Protein AF-A0A2I1GQI0-F1 (afdb_monomer_lite)

InterPro domains:
  IPR002625 Smr domain [PF01713] (9-79)
  IPR036063 Smr domain superfamily [G3DSA:3.30.1370.110] (3-91)
  IPR036063 Smr domain superfamily [SSF160443] (8-89)

Foldseek 3Di:
DDPQPEAEAECVVDDQVRSLVVVLVVLVVCLVVVRFKYKYQQAAQPDDQPPVRHGSPSVVCVVVSCCDPSCVLQFPDKDDDGRIIMTGGPNVCPDPLEAEAECVPHDLVVVLVVLVVCLVVVRFKYKYQQADDDDQPPVRDICPSVVCV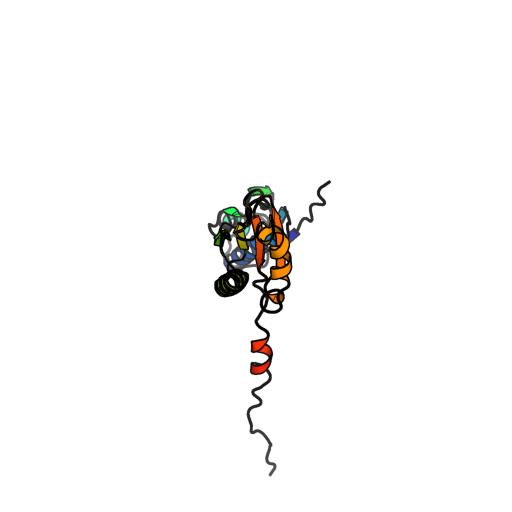VVSCVDPSCVLQFPDWADDHRIIMTGGDSVDDPPVVVPPPPPDPDPDDDDDDD

Sequence (202 aa):
MLSNTLTEIDLHKLNRESARRLVIKSVKKSHSRKISCIKFITEKANHNINSNGERGVLHRAFPSWVLNTEIEHLVQDYEPYNGYYLVYINLDYVSQAEVEVDLHYRTKLLVIQTIKDCHFRKIPCVKFITRRGNHVNATGEREVLYEDFPSWMLDNEIRHLIEQCQKYDGYYLVYLDLNHAPSLFRRLIFGFRPPGWFGQKY

Organism: NCBI:txid588596

pLDDT: mean 73.94, std 18.59, range [29.19, 94.38]

Radius of gyration: 24.17 Å; chains: 1; bounding box: 84×46×59 Å

Secondary structure (DSSP, 8-state):
------EEEE-TTS-HHHHHHHHHHHHHHHHHTT--EEEEE---TTT-B-TTS-BSHHHHHHHHHHT-TTTGGGEEEEEEETTEEEEEE-TT---S-EEEEE-TT--HHHHHHHHHHHHHTT--EEEEE---S-PPPTTS-SSHHHHHHHHHTT-TTTGGGEEEEEEETTEEEEEE-TT---GGGGGTSS----S-------

Structure (mmCIF, N/CA/C/O backbone):
data_AF-A0A2I1GQI0-F1
#
_entry.id   AF-A0A2I1GQI0-F1
#
loop_
_atom_site.group_PDB
_atom_site.id
_atom_site.type_symbol
_atom_site.label_atom_id
_atom_site.label_alt_id
_atom_site.label_comp_id
_atom_site.label_asym_id
_atom_site.label_entity_id
_atom_site.label_seq_id
_atom_site.pdbx_PDB_ins_code
_atom_site.Cartn_x
_atom_site.Cartn_y
_atom_site.Cartn_z
_atom_site.occupancy
_atom_site.B_iso_or_equiv
_atom_site.auth_seq_id
_atom_site.auth_comp_id
_atom_site.auth_asym_id
_atom_site.auth_atom_id
_atom_site.pdbx_PDB_model_num
ATOM 1 N N . MET A 1 1 ? -2.852 23.524 -3.042 1.00 29.19 1 MET A N 1
ATOM 2 C CA . MET A 1 1 ? -1.488 23.468 -3.609 1.00 29.19 1 MET A CA 1
ATOM 3 C C . MET A 1 1 ? -0.847 22.167 -3.153 1.00 29.19 1 MET A C 1
ATOM 5 O O . MET A 1 1 ? -0.514 22.058 -1.982 1.00 29.19 1 MET A O 1
ATOM 9 N N . LEU A 1 2 ? -0.767 21.157 -4.023 1.00 37.00 2 LEU A N 1
ATOM 10 C CA . LEU A 1 2 ? -0.067 19.905 -3.721 1.00 37.00 2 LEU A CA 1
ATOM 11 C C . LEU A 1 2 ? 1.420 20.127 -4.010 1.00 37.00 2 LEU A C 1
ATOM 13 O O . LEU A 1 2 ? 1.806 20.305 -5.164 1.00 37.00 2 LEU A O 1
ATOM 17 N N . SER A 1 3 ? 2.251 20.173 -2.970 1.00 36.00 3 SER A N 1
ATOM 18 C CA . SER A 1 3 ? 3.703 20.101 -3.126 1.00 36.00 3 SER A CA 1
ATOM 19 C C . SER A 1 3 ? 4.057 18.691 -3.606 1.00 36.00 3 SER A C 1
ATOM 21 O O . SER A 1 3 ? 4.278 17.789 -2.799 1.00 36.00 3 SER A O 1
ATOM 23 N N . ASN A 1 4 ? 4.033 18.482 -4.921 1.00 47.19 4 ASN A N 1
ATOM 24 C CA . ASN A 1 4 ? 4.407 17.223 -5.555 1.00 47.19 4 ASN A CA 1
ATOM 25 C C . ASN A 1 4 ? 5.905 16.981 -5.325 1.00 47.19 4 ASN A C 1
ATOM 27 O O . ASN A 1 4 ? 6.754 17.537 -6.020 1.00 47.19 4 ASN A O 1
ATOM 31 N N . THR A 1 5 ? 6.234 16.166 -4.327 1.00 57.03 5 T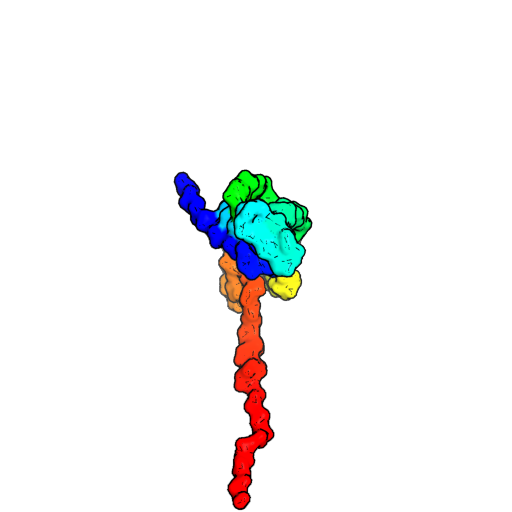HR A N 1
ATOM 32 C CA . THR A 1 5 ? 7.584 15.665 -4.065 1.00 57.03 5 THR A CA 1
ATOM 33 C C . THR A 1 5 ? 7.960 14.651 -5.144 1.00 57.03 5 THR A C 1
ATOM 35 O O . THR A 1 5 ? 7.894 13.439 -4.947 1.00 57.03 5 THR A O 1
ATOM 38 N N . LEU A 1 6 ? 8.326 15.156 -6.324 1.00 66.69 6 LEU A N 1
ATOM 39 C CA . LEU A 1 6 ? 8.794 14.339 -7.438 1.00 66.69 6 LEU A CA 1
ATOM 40 C C . LEU A 1 6 ? 10.002 13.510 -6.984 1.00 66.69 6 LEU A C 1
ATOM 42 O O . LEU A 1 6 ? 11.056 14.052 -6.656 1.00 66.69 6 LEU A O 1
ATOM 46 N N . THR A 1 7 ? 9.838 12.190 -6.946 1.00 83.69 7 THR A N 1
ATOM 47 C CA . THR A 1 7 ? 10.938 11.270 -6.646 1.00 83.69 7 THR A CA 1
ATOM 48 C C . THR A 1 7 ? 11.560 10.812 -7.954 1.00 83.69 7 THR A C 1
ATOM 50 O O . THR A 1 7 ? 10.878 10.211 -8.780 1.00 83.69 7 THR A O 1
ATOM 53 N N . GLU A 1 8 ? 12.846 11.090 -8.150 1.00 91.31 8 GLU A N 1
ATOM 54 C CA . GLU A 1 8 ? 13.587 10.661 -9.336 1.00 91.31 8 GLU A CA 1
ATOM 55 C C . GLU A 1 8 ? 14.375 9.380 -9.044 1.00 91.31 8 GLU A C 1
ATOM 57 O O . GLU A 1 8 ? 15.053 9.267 -8.021 1.00 91.31 8 GLU A O 1
ATOM 62 N N . ILE A 1 9 ? 14.251 8.395 -9.933 1.00 89.50 9 ILE A N 1
ATOM 63 C CA . ILE A 1 9 ? 14.877 7.082 -9.802 1.00 89.50 9 ILE A CA 1
ATOM 64 C C . ILE A 1 9 ? 15.578 6.738 -11.096 1.00 89.50 9 ILE A C 1
ATOM 66 O O . ILE A 1 9 ? 14.969 6.648 -12.161 1.00 89.50 9 ILE A O 1
ATOM 70 N N . ASP A 1 10 ? 16.871 6.499 -10.970 1.00 89.19 10 ASP A N 1
ATOM 71 C CA . ASP A 1 10 ? 17.724 6.229 -12.101 1.00 89.19 10 ASP A CA 1
ATOM 72 C C . ASP A 1 10 ? 17.961 4.728 -12.289 1.00 89.19 10 ASP A C 1
ATOM 74 O O . ASP A 1 10 ? 18.457 4.046 -11.387 1.00 89.19 10 ASP A O 1
ATOM 78 N N . LEU A 1 11 ? 17.582 4.202 -13.457 1.00 87.69 11 LEU A N 1
ATOM 79 C CA . LEU A 1 11 ? 17.690 2.781 -13.779 1.00 87.69 11 LEU A CA 1
ATOM 80 C C . LEU A 1 11 ? 18.899 2.462 -14.668 1.00 87.69 11 LEU A C 1
ATOM 82 O O . LEU A 1 11 ? 19.168 1.284 -14.893 1.00 87.69 11 LEU A O 1
ATOM 86 N N . HIS A 1 12 ? 19.645 3.459 -15.160 1.00 77.25 12 HIS A N 1
ATOM 87 C CA . HIS A 1 12 ? 20.575 3.249 -16.276 1.00 77.25 12 HIS A CA 1
ATOM 88 C C . HIS A 1 12 ? 21.724 2.269 -16.021 1.00 77.25 12 HIS A C 1
ATOM 90 O O . HIS A 1 12 ? 22.185 1.593 -16.937 1.00 77.25 12 HIS A O 1
ATOM 96 N N . LYS A 1 13 ? 22.201 2.163 -14.777 1.00 76.31 13 LYS A N 1
ATOM 97 C CA . LYS A 1 13 ? 23.317 1.262 -14.423 1.00 76.31 13 LYS A CA 1
ATOM 98 C C . LYS A 1 13 ? 22.868 -0.156 -14.088 1.00 76.31 13 LYS A C 1
ATOM 100 O O . LYS A 1 13 ? 23.686 -0.977 -13.677 1.00 76.31 13 LYS A O 1
ATOM 105 N N . LEU A 1 14 ? 21.572 -0.439 -14.185 1.00 82.19 14 LEU A N 1
ATOM 106 C CA . LEU A 1 14 ? 21.003 -1.701 -13.744 1.00 82.19 14 LEU A CA 1
ATOM 107 C C . LEU A 1 14 ? 20.742 -2.621 -14.930 1.00 82.19 14 LEU A C 1
ATOM 109 O O . LEU A 1 14 ? 20.280 -2.209 -15.991 1.00 82.19 14 LEU A O 1
ATOM 113 N N . ASN A 1 15 ? 20.977 -3.914 -14.717 1.00 84.38 15 ASN A N 1
ATOM 114 C CA . ASN A 1 15 ? 20.434 -4.916 -15.621 1.00 84.38 15 ASN A CA 1
ATOM 115 C C . ASN A 1 15 ? 18.895 -4.941 -15.527 1.00 84.38 15 ASN A C 1
ATOM 117 O O . ASN A 1 15 ? 18.294 -4.430 -14.578 1.00 84.38 15 ASN A O 1
ATOM 121 N N . ARG A 1 16 ? 18.262 -5.584 -16.511 1.00 84.38 16 ARG A N 1
ATOM 122 C CA . ARG A 1 16 ? 16.803 -5.629 -16.678 1.00 84.38 16 ARG A CA 1
ATOM 123 C C . ARG A 1 16 ? 16.045 -6.067 -15.418 1.00 84.38 16 ARG A C 1
ATOM 125 O O . ARG A 1 16 ? 15.051 -5.446 -15.055 1.00 84.38 16 ARG A O 1
ATOM 132 N N . GLU A 1 17 ? 16.505 -7.125 -14.757 1.00 86.00 17 GLU A N 1
ATOM 133 C CA . GLU A 1 17 ? 15.814 -7.706 -13.602 1.00 86.00 17 GLU A CA 1
ATOM 134 C C . GLU A 1 17 ? 16.006 -6.855 -12.339 1.00 86.00 17 GLU A C 1
ATOM 136 O O . GLU A 1 17 ? 15.051 -6.593 -11.607 1.00 86.00 17 GLU A O 1
ATOM 141 N N . SER A 1 18 ? 17.218 -6.340 -12.115 1.00 85.44 18 SER A N 1
ATOM 142 C CA . SER A 1 18 ? 17.492 -5.393 -11.030 1.00 85.44 18 SER A CA 1
ATOM 143 C C . SER A 1 18 ? 16.682 -4.103 -11.184 1.00 85.44 18 SER A C 1
ATOM 145 O O . SER A 1 18 ? 16.128 -3.610 -10.200 1.00 85.44 18 SER A O 1
ATOM 147 N N . ALA A 1 19 ? 16.561 -3.583 -12.411 1.00 89.31 19 ALA A N 1
ATOM 148 C CA . ALA A 1 19 ? 15.741 -2.413 -12.716 1.00 89.31 19 ALA A CA 1
ATOM 149 C C . ALA A 1 19 ? 14.256 -2.678 -12.427 1.00 89.31 19 ALA A C 1
ATOM 151 O O . ALA A 1 19 ? 13.632 -1.907 -11.699 1.00 89.31 19 ALA A O 1
ATOM 152 N N . ARG A 1 20 ? 13.706 -3.806 -12.902 1.00 91.69 20 ARG A N 1
ATOM 153 C CA . ARG A 1 20 ? 12.317 -4.211 -12.627 1.00 91.69 20 ARG A CA 1
ATOM 154 C C . ARG A 1 20 ? 12.023 -4.273 -11.126 1.00 91.69 20 ARG A C 1
ATOM 156 O O . ARG A 1 20 ? 11.036 -3.699 -10.667 1.00 91.69 20 ARG A O 1
ATOM 163 N N . ARG A 1 21 ? 12.883 -4.937 -10.344 1.00 86.69 21 ARG A N 1
ATOM 164 C CA . ARG A 1 21 ? 12.717 -5.037 -8.881 1.00 86.69 21 ARG A CA 1
ATOM 165 C C . ARG A 1 21 ? 12.750 -3.668 -8.210 1.00 86.69 21 ARG A C 1
ATOM 167 O O . ARG A 1 21 ? 11.979 -3.423 -7.282 1.00 86.69 21 ARG A O 1
ATOM 174 N N . LEU A 1 22 ? 13.621 -2.773 -8.678 1.00 89.88 22 LEU A N 1
ATOM 175 C CA . LEU A 1 22 ? 13.697 -1.412 -8.156 1.00 89.88 22 LEU A CA 1
ATOM 176 C C . LEU A 1 22 ? 12.424 -0.614 -8.457 1.00 89.88 22 LEU A C 1
ATOM 178 O O . LEU A 1 22 ? 11.945 0.084 -7.564 1.00 89.88 22 LEU A O 1
ATOM 182 N N . VAL A 1 23 ? 11.845 -0.756 -9.653 1.00 93.12 23 VAL A N 1
ATOM 183 C CA . VAL A 1 23 ? 10.568 -0.121 -10.017 1.00 93.12 23 VAL A CA 1
ATOM 184 C C . VAL A 1 23 ? 9.460 -0.570 -9.066 1.00 93.12 23 VAL A C 1
ATOM 186 O O . VAL A 1 23 ? 8.865 0.270 -8.394 1.00 93.12 23 VAL A O 1
ATOM 189 N N . ILE A 1 24 ? 9.266 -1.885 -8.911 1.00 86.62 24 ILE A N 1
ATOM 190 C CA . ILE A 1 24 ? 8.238 -2.465 -8.026 1.00 86.62 24 ILE A CA 1
ATOM 191 C C . ILE A 1 24 ? 8.387 -1.957 -6.589 1.00 86.62 24 ILE A C 1
ATOM 193 O O . ILE A 1 24 ? 7.430 -1.476 -5.979 1.00 86.62 24 ILE A O 1
ATOM 197 N N . LYS A 1 25 ? 9.607 -2.028 -6.043 1.00 88.19 25 LYS A N 1
ATOM 198 C CA . LYS A 1 25 ? 9.906 -1.562 -4.684 1.00 88.19 25 LYS A CA 1
ATOM 199 C C . LYS A 1 25 ? 9.597 -0.075 -4.513 1.00 88.19 25 LYS A C 1
ATOM 201 O O . LYS A 1 25 ? 9.102 0.335 -3.465 1.00 88.19 25 LYS A O 1
ATOM 206 N N . SER A 1 26 ? 9.915 0.726 -5.521 1.00 90.88 26 SER A N 1
ATOM 207 C CA . SER A 1 26 ? 9.751 2.175 -5.466 1.00 90.88 26 SER A CA 1
ATOM 208 C C . SER A 1 26 ? 8.295 2.596 -5.559 1.00 90.88 26 SER A C 1
ATOM 210 O O . SER A 1 26 ? 7.882 3.432 -4.768 1.00 90.88 26 SER A O 1
ATOM 212 N N . VAL A 1 27 ? 7.503 1.965 -6.430 1.00 90.31 27 VAL A N 1
ATOM 213 C CA . VAL A 1 27 ? 6.050 2.189 -6.513 1.00 90.31 27 VAL A CA 1
ATOM 214 C C . VAL A 1 27 ? 5.382 1.898 -5.167 1.00 90.31 27 VAL A C 1
ATOM 216 O O . VAL A 1 27 ? 4.720 2.772 -4.611 1.00 90.31 27 VAL A O 1
ATOM 219 N N . LYS A 1 28 ? 5.664 0.732 -4.567 1.00 85.38 28 LYS A N 1
ATOM 220 C CA . LYS A 1 28 ? 5.145 0.355 -3.238 1.00 85.38 28 LYS A CA 1
ATOM 221 C C . LYS A 1 28 ? 5.542 1.358 -2.145 1.00 85.38 28 LYS A C 1
ATOM 223 O O . LYS A 1 28 ? 4.709 1.775 -1.344 1.00 85.38 28 LYS A O 1
ATOM 228 N N . LYS A 1 29 ? 6.812 1.776 -2.125 1.00 82.25 29 LYS A N 1
ATOM 229 C CA . LYS A 1 29 ? 7.342 2.742 -1.147 1.00 82.25 29 LYS A CA 1
ATOM 230 C C . LYS A 1 29 ? 6.762 4.148 -1.326 1.00 82.25 29 LYS A C 1
ATOM 232 O O . LYS A 1 29 ? 6.556 4.849 -0.341 1.00 82.25 29 LYS A O 1
ATOM 237 N N . SER A 1 30 ? 6.551 4.588 -2.560 1.00 85.69 30 SER A N 1
ATOM 238 C CA . SER A 1 30 ? 5.954 5.894 -2.845 1.00 85.69 30 SER A CA 1
ATOM 239 C C . SER A 1 30 ? 4.486 5.920 -2.452 1.00 85.69 30 SER A C 1
ATOM 241 O O . SER A 1 30 ? 4.069 6.865 -1.789 1.00 85.69 30 SER A O 1
ATOM 243 N N . HIS A 1 31 ? 3.749 4.848 -2.748 1.00 84.25 31 HIS A N 1
ATOM 244 C CA . HIS A 1 31 ? 2.375 4.673 -2.293 1.00 84.25 31 HIS A CA 1
ATOM 245 C C . HIS A 1 31 ? 2.265 4.779 -0.763 1.00 84.25 31 HIS A C 1
ATOM 247 O O . HIS A 1 31 ? 1.514 5.606 -0.253 1.00 84.25 31 HIS A O 1
ATOM 253 N N . SER A 1 32 ? 3.096 4.039 -0.014 1.00 77.81 32 SER A N 1
ATOM 254 C CA . SER A 1 32 ? 3.080 4.090 1.459 1.00 77.81 32 SER A CA 1
ATOM 255 C C . SER A 1 32 ? 3.437 5.472 2.023 1.00 77.81 32 SER A C 1
ATOM 257 O O . SER A 1 32 ? 2.970 5.859 3.087 1.00 77.81 32 SER A O 1
ATOM 259 N N . ARG A 1 33 ? 4.254 6.245 1.299 1.00 78.00 33 ARG A N 1
ATOM 260 C CA . ARG A 1 33 ? 4.680 7.600 1.683 1.00 78.00 33 ARG A CA 1
ATOM 261 C C . ARG A 1 33 ? 3.781 8.709 1.147 1.00 78.00 33 ARG A C 1
ATOM 263 O O . ARG A 1 33 ? 4.117 9.877 1.332 1.00 78.00 33 ARG A O 1
ATOM 270 N N . LYS A 1 34 ? 2.674 8.367 0.482 1.00 80.50 34 LYS A N 1
ATOM 271 C CA . LYS A 1 34 ? 1.756 9.324 -0.152 1.00 80.50 34 LYS A CA 1
ATOM 272 C C . LYS A 1 34 ? 2.446 10.226 -1.186 1.00 80.50 34 LYS A C 1
ATOM 274 O O . LYS A 1 34 ? 2.137 11.408 -1.308 1.00 80.50 34 LYS A O 1
ATOM 279 N N . ILE A 1 35 ? 3.399 9.661 -1.926 1.00 84.56 35 ILE A N 1
ATOM 280 C CA . ILE A 1 35 ? 4.078 10.318 -3.045 1.00 84.56 35 ILE A CA 1
ATOM 281 C C . ILE A 1 35 ? 3.301 9.994 -4.318 1.00 84.56 35 ILE A C 1
ATOM 283 O O . ILE A 1 35 ? 3.235 8.839 -4.731 1.00 84.56 35 ILE A O 1
ATOM 287 N N . SER A 1 36 ? 2.734 11.024 -4.939 1.00 86.25 36 SER A N 1
ATOM 288 C CA . SER A 1 36 ? 1.833 10.898 -6.089 1.00 86.25 36 SER A CA 1
ATOM 289 C C . SER A 1 36 ? 2.539 10.616 -7.414 1.00 86.25 36 SER A C 1
ATOM 291 O O . SER A 1 36 ? 1.896 10.156 -8.351 1.00 86.25 36 SER A O 1
ATOM 293 N N . CYS A 1 37 ? 3.839 10.903 -7.528 1.00 91.19 37 CYS A N 1
ATOM 294 C CA . CYS A 1 37 ? 4.545 10.832 -8.804 1.00 91.19 37 CYS A CA 1
ATOM 295 C C . CYS A 1 37 ? 6.008 10.404 -8.647 1.00 91.19 37 CYS A C 1
ATOM 297 O O . CYS A 1 37 ? 6.747 10.914 -7.796 1.00 91.19 37 CYS A O 1
ATOM 299 N N . ILE A 1 38 ? 6.431 9.479 -9.510 1.00 94.06 38 ILE A N 1
ATOM 300 C CA . ILE A 1 38 ? 7.814 9.014 -9.622 1.00 94.06 38 ILE A CA 1
ATOM 301 C C . ILE A 1 38 ? 8.291 9.221 -11.057 1.00 94.06 38 ILE A C 1
ATOM 303 O O . ILE A 1 38 ? 7.620 8.818 -12.005 1.00 94.06 38 ILE A O 1
ATOM 307 N N . LYS A 1 39 ? 9.487 9.783 -11.215 1.00 94.38 39 LYS A N 1
ATOM 308 C CA . LYS A 1 39 ? 10.187 9.867 -12.494 1.00 94.38 39 LYS A CA 1
ATOM 309 C C . LYS A 1 39 ? 11.227 8.757 -12.580 1.00 94.38 39 LYS A C 1
ATOM 311 O O . LYS A 1 39 ? 12.186 8.753 -11.813 1.00 94.38 39 LYS A O 1
ATOM 316 N N . PHE A 1 40 ? 11.065 7.839 -13.526 1.00 93.69 40 PHE A N 1
ATOM 317 C CA . PHE A 1 40 ? 12.027 6.769 -13.783 1.00 93.69 40 PHE A CA 1
ATOM 318 C C . PHE A 1 40 ? 12.864 7.076 -15.018 1.00 93.69 40 PHE A C 1
ATOM 320 O O . PHE A 1 40 ? 12.335 7.143 -16.126 1.00 93.69 40 PHE A O 1
ATOM 327 N N . ILE A 1 41 ? 14.176 7.218 -14.847 1.00 90.06 41 ILE A N 1
ATOM 328 C CA . ILE A 1 41 ? 15.116 7.395 -15.954 1.00 90.06 41 ILE A CA 1
ATOM 329 C C . ILE A 1 41 ? 15.444 6.015 -16.523 1.00 90.06 41 ILE A C 1
ATOM 331 O O . ILE A 1 41 ? 16.058 5.185 -15.857 1.00 90.06 41 ILE A O 1
ATOM 335 N N . THR A 1 42 ? 15.016 5.767 -17.758 1.00 85.12 42 THR A N 1
ATOM 336 C CA . THR A 1 42 ? 15.163 4.475 -18.458 1.00 85.12 42 THR A CA 1
ATOM 337 C C . THR A 1 42 ? 16.170 4.521 -19.610 1.00 85.12 42 THR A C 1
ATOM 339 O O . THR A 1 42 ? 16.348 3.520 -20.302 1.00 85.12 42 THR A O 1
ATOM 342 N N . GLU A 1 43 ? 16.782 5.691 -19.812 1.00 73.88 43 GLU A N 1
ATOM 343 C CA . GLU A 1 43 ? 17.664 6.080 -20.917 1.00 73.88 43 GLU A CA 1
ATOM 344 C C . GLU A 1 43 ? 17.023 6.175 -22.304 1.00 73.88 43 GLU A C 1
ATOM 346 O O . GLU A 1 43 ? 15.986 5.586 -22.611 1.00 73.88 43 GLU A O 1
ATOM 351 N N . LYS A 1 44 ? 17.681 6.960 -23.165 1.00 63.06 44 LYS A N 1
ATOM 352 C CA . LYS A 1 44 ? 17.301 7.199 -24.558 1.00 63.06 44 LYS A CA 1
ATOM 353 C C . LYS A 1 44 ? 17.618 5.972 -25.412 1.00 63.06 44 LYS A C 1
ATOM 355 O O . LYS A 1 44 ? 18.714 5.422 -25.325 1.00 63.06 44 LYS A O 1
ATOM 360 N N . ALA A 1 45 ? 16.733 5.643 -26.350 1.00 55.31 45 ALA A N 1
ATOM 361 C CA . ALA A 1 45 ? 16.895 4.533 -27.294 1.00 55.31 45 ALA A CA 1
ATOM 362 C C . ALA A 1 45 ? 18.176 4.572 -28.167 1.00 55.31 45 ALA A C 1
ATOM 364 O O . ALA A 1 45 ? 18.462 3.593 -28.847 1.00 55.31 45 ALA A O 1
ATOM 365 N N . ASN A 1 46 ? 18.960 5.659 -28.154 1.00 54.12 46 ASN A N 1
ATOM 366 C CA . ASN A 1 46 ? 20.067 5.868 -29.094 1.00 54.12 46 ASN A CA 1
ATOM 367 C C . ASN A 1 46 ? 21.469 6.014 -28.483 1.00 54.12 46 ASN A C 1
ATOM 369 O O . ASN A 1 46 ? 22.418 6.049 -29.263 1.00 54.12 46 ASN A O 1
ATOM 373 N N . HIS A 1 47 ? 21.637 6.108 -27.157 1.00 53.53 47 HIS A N 1
ATOM 374 C CA . HIS A 1 47 ? 22.945 6.483 -26.586 1.00 53.53 47 HIS A CA 1
ATOM 375 C C . HIS A 1 47 ? 23.665 5.400 -25.781 1.00 53.53 47 HIS A C 1
ATOM 377 O O . HIS A 1 47 ? 24.883 5.483 -25.703 1.00 53.53 47 HIS A O 1
ATOM 383 N N . ASN A 1 48 ? 22.980 4.365 -25.280 1.00 52.06 48 ASN A N 1
ATOM 384 C CA . ASN A 1 48 ? 23.639 3.278 -24.553 1.00 52.06 48 ASN A CA 1
ATOM 385 C C . ASN A 1 48 ? 23.278 1.902 -25.117 1.00 52.06 48 ASN A C 1
ATOM 387 O O . ASN A 1 48 ? 22.110 1.543 -25.293 1.00 52.06 48 ASN A O 1
ATOM 391 N N . ILE A 1 49 ? 24.336 1.167 -25.449 1.00 56.91 49 ILE A N 1
ATOM 392 C CA . ILE A 1 49 ? 24.337 -0.216 -25.908 1.00 56.91 49 ILE A CA 1
ATOM 393 C C . ILE A 1 49 ? 24.659 -1.058 -24.673 1.00 56.91 49 ILE A C 1
ATOM 395 O O . ILE A 1 49 ? 25.679 -0.823 -24.026 1.00 56.91 49 ILE A O 1
ATOM 399 N N . ASN A 1 50 ? 23.786 -1.998 -24.303 1.00 58.94 50 ASN A N 1
ATOM 400 C CA . ASN A 1 50 ? 24.102 -2.917 -23.208 1.00 58.94 50 ASN A CA 1
ATOM 401 C C . ASN A 1 50 ? 25.275 -3.839 -23.603 1.00 58.94 50 ASN A C 1
ATOM 403 O O . ASN A 1 50 ? 25.685 -3.893 -24.762 1.00 58.94 50 ASN A O 1
ATOM 407 N N . SER A 1 51 ? 25.792 -4.625 -22.659 1.00 55.31 51 SER A N 1
ATOM 408 C CA . SER A 1 51 ? 26.862 -5.608 -22.912 1.00 55.31 51 SER A CA 1
ATOM 409 C C . SER A 1 51 ? 26.553 -6.623 -24.026 1.00 55.31 51 SER A C 1
ATOM 411 O O . SER A 1 51 ? 27.460 -7.311 -24.481 1.00 55.31 51 SER A O 1
ATOM 413 N N . ASN A 1 52 ? 25.293 -6.708 -24.469 1.00 56.75 52 ASN A N 1
ATOM 414 C CA . ASN A 1 52 ? 24.804 -7.614 -25.504 1.00 56.75 52 ASN A CA 1
ATOM 415 C C . ASN A 1 52 ? 24.528 -6.905 -26.847 1.00 56.75 52 ASN A C 1
ATOM 417 O O . ASN A 1 52 ? 23.966 -7.519 -27.748 1.00 56.75 52 ASN A O 1
ATOM 421 N N . GLY A 1 53 ? 24.881 -5.624 -27.010 1.00 58.03 53 GLY A N 1
ATOM 422 C CA . GLY A 1 53 ? 24.673 -4.907 -28.275 1.00 58.03 53 GLY A CA 1
ATOM 423 C C . GLY A 1 53 ? 23.291 -4.254 -28.438 1.00 58.03 53 GLY A C 1
ATOM 424 O O . GLY A 1 53 ? 23.029 -3.603 -29.450 1.00 58.03 53 GLY A O 1
ATOM 425 N N . GLU A 1 54 ? 22.399 -4.372 -27.455 1.00 59.81 54 GLU A N 1
ATOM 426 C CA . GLU A 1 54 ? 21.012 -3.925 -27.563 1.00 59.81 54 GLU A CA 1
ATOM 427 C C . GLU A 1 54 ? 20.822 -2.505 -27.014 1.00 59.81 54 GLU A C 1
ATOM 429 O O . GLU A 1 54 ? 21.298 -2.159 -25.930 1.00 59.81 54 GLU A O 1
ATOM 434 N N . ARG A 1 55 ? 20.063 -1.681 -27.742 1.00 66.19 55 ARG A N 1
ATOM 435 C CA . ARG A 1 55 ? 19.758 -0.297 -27.353 1.00 66.19 55 ARG A CA 1
ATOM 436 C C . ARG A 1 55 ? 18.392 -0.167 -26.691 1.00 66.19 55 ARG A C 1
ATOM 438 O O . ARG A 1 55 ? 17.446 -0.846 -27.085 1.00 66.19 55 ARG A O 1
ATOM 445 N N . GLY A 1 56 ? 18.263 0.732 -25.713 1.00 67.50 56 GLY A N 1
ATOM 446 C CA . GLY A 1 56 ? 16.963 1.101 -25.129 1.00 67.50 56 GLY A CA 1
ATOM 447 C C . GLY A 1 56 ? 16.195 -0.067 -24.498 1.00 67.50 56 GLY A C 1
ATOM 448 O O . GLY A 1 56 ? 14.965 -0.071 -24.498 1.00 67.50 56 GLY A O 1
ATOM 449 N N . VAL A 1 57 ? 16.902 -1.091 -24.007 1.00 77.19 57 VAL A N 1
ATOM 450 C CA . VAL A 1 57 ? 16.291 -2.323 -23.480 1.00 77.19 57 VAL A CA 1
ATOM 451 C C . VAL A 1 57 ? 15.402 -2.035 -22.277 1.00 77.19 57 VAL A C 1
ATOM 453 O O . VAL A 1 57 ? 14.279 -2.533 -22.223 1.00 77.19 57 VAL A O 1
ATOM 456 N N . LEU A 1 58 ? 15.872 -1.204 -21.341 1.00 82.75 58 LEU A N 1
ATOM 457 C CA . LEU A 1 58 ? 15.087 -0.829 -20.166 1.00 82.75 58 LEU A CA 1
ATOM 458 C C . LEU A 1 58 ? 13.876 0.010 -20.570 1.00 82.75 58 LEU A C 1
ATOM 460 O O . LEU A 1 58 ? 12.769 -0.318 -20.168 1.00 82.75 58 LEU A O 1
ATOM 464 N N . HIS A 1 59 ? 14.069 1.019 -21.426 1.00 82.62 59 HIS A N 1
ATOM 465 C CA . HIS A 1 59 ? 12.985 1.871 -21.920 1.00 82.62 59 HIS A CA 1
ATOM 466 C C . HIS A 1 59 ? 11.859 1.060 -22.578 1.00 82.62 59 HIS A C 1
ATOM 468 O O . HIS A 1 59 ? 10.697 1.241 -22.241 1.00 82.62 59 HIS A O 1
ATOM 474 N N . ARG A 1 60 ? 12.193 0.089 -23.440 1.00 84.06 60 ARG A N 1
ATOM 475 C CA . ARG A 1 60 ? 11.191 -0.777 -24.091 1.00 84.06 60 ARG A CA 1
ATOM 476 C C . ARG A 1 60 ? 10.528 -1.771 -23.141 1.00 84.06 60 ARG A C 1
ATOM 478 O O . ARG A 1 60 ? 9.372 -2.124 -23.340 1.00 84.06 60 ARG A O 1
ATOM 485 N N . ALA A 1 61 ? 11.252 -2.250 -22.133 1.00 87.62 61 ALA A N 1
ATOM 486 C CA . ALA A 1 61 ? 10.714 -3.202 -21.169 1.00 87.62 61 ALA A CA 1
ATOM 487 C C . ALA A 1 61 ? 9.880 -2.529 -20.066 1.00 87.62 61 ALA A C 1
ATOM 489 O O . ALA A 1 61 ? 9.026 -3.187 -19.472 1.00 87.62 61 ALA A O 1
ATOM 490 N N . PHE A 1 62 ? 10.100 -1.240 -19.807 1.00 90.81 62 PHE A N 1
ATOM 491 C CA . PHE A 1 62 ? 9.521 -0.517 -18.680 1.00 90.81 62 PHE A CA 1
ATOM 492 C C . PHE A 1 62 ? 7.985 -0.572 -18.604 1.00 90.81 62 PHE A C 1
ATOM 494 O O . PHE A 1 62 ? 7.487 -0.901 -17.525 1.00 90.81 62 PHE A O 1
ATOM 501 N N . PRO A 1 63 ? 7.217 -0.372 -19.698 1.00 92.12 63 PRO A N 1
ATOM 502 C CA . PRO A 1 63 ? 5.755 -0.460 -19.636 1.00 92.12 63 PRO A CA 1
ATOM 503 C C . PRO A 1 63 ? 5.256 -1.799 -19.076 1.00 92.12 63 PRO A C 1
ATOM 505 O O . PRO A 1 63 ? 4.347 -1.829 -18.252 1.00 92.12 63 PRO A O 1
ATOM 508 N N . SER A 1 64 ? 5.915 -2.912 -19.429 1.00 90.62 64 SER A N 1
ATOM 509 C CA . SER A 1 64 ? 5.556 -4.246 -18.916 1.00 90.62 64 SER A CA 1
ATOM 510 C C . SER A 1 64 ? 5.793 -4.419 -17.410 1.00 90.62 64 SER A C 1
ATOM 512 O O . SER A 1 64 ? 5.242 -5.330 -16.798 1.00 90.62 64 SER A O 1
ATOM 514 N N . TRP A 1 65 ? 6.631 -3.578 -16.799 1.00 91.88 65 TRP A N 1
ATOM 515 C CA . TRP A 1 65 ? 6.893 -3.614 -15.359 1.00 91.88 65 TRP A CA 1
ATOM 516 C C . TRP A 1 65 ? 5.880 -2.798 -14.574 1.00 91.88 65 TRP A C 1
ATOM 518 O O . TRP A 1 65 ? 5.535 -3.191 -13.468 1.00 91.88 65 TRP A O 1
ATOM 528 N N . VAL A 1 66 ? 5.415 -1.682 -15.137 1.00 86.81 66 VAL A N 1
ATOM 529 C CA . VAL A 1 66 ? 4.377 -0.837 -14.530 1.00 86.81 66 VAL A CA 1
ATOM 530 C C . VAL A 1 66 ? 3.013 -1.527 -14.594 1.00 86.81 66 VAL A C 1
ATOM 532 O O . VAL A 1 66 ? 2.259 -1.477 -13.631 1.00 86.81 66 VAL A O 1
ATOM 535 N N . LEU A 1 67 ? 2.756 -2.263 -15.677 1.00 81.81 67 LEU A N 1
ATOM 536 C CA . LEU A 1 67 ? 1.591 -3.140 -15.845 1.00 81.81 67 LEU A CA 1
ATOM 537 C C . LEU A 1 67 ? 1.775 -4.519 -15.183 1.00 81.81 67 LEU A C 1
ATOM 539 O O . LEU A 1 67 ? 1.117 -5.490 -15.546 1.00 81.81 67 LEU A O 1
ATOM 543 N N . ASN A 1 68 ? 2.733 -4.662 -14.265 1.00 82.50 68 ASN A N 1
ATOM 544 C CA . ASN A 1 68 ? 2.920 -5.918 -13.556 1.00 82.50 68 ASN A CA 1
ATOM 545 C C . ASN A 1 68 ? 1.825 -6.090 -12.495 1.00 82.50 68 ASN A C 1
ATOM 547 O O . ASN A 1 68 ? 1.625 -5.193 -11.680 1.00 82.50 68 ASN A O 1
ATOM 551 N N . THR A 1 69 ? 1.210 -7.272 -12.425 1.00 70.69 69 THR A N 1
ATOM 552 C CA . THR A 1 69 ? 0.122 -7.596 -11.482 1.00 70.69 69 THR A CA 1
ATOM 553 C C . THR A 1 69 ? 0.445 -7.305 -10.009 1.00 70.69 69 THR A C 1
ATOM 555 O O . THR A 1 69 ? -0.456 -7.071 -9.208 1.00 70.69 69 THR A O 1
ATOM 558 N N . GLU A 1 70 ? 1.725 -7.287 -9.613 1.00 78.19 70 GLU A N 1
ATOM 559 C CA . GLU A 1 70 ? 2.135 -6.933 -8.248 1.00 78.19 70 GLU A CA 1
ATOM 560 C C . GLU A 1 70 ? 1.928 -5.456 -7.889 1.00 78.19 70 GLU A C 1
ATOM 562 O O . GLU A 1 70 ? 1.914 -5.132 -6.699 1.00 78.19 70 GLU A O 1
ATOM 567 N N . ILE A 1 71 ? 1.874 -4.563 -8.880 1.00 83.38 71 ILE A N 1
ATOM 568 C CA . ILE A 1 71 ? 1.820 -3.110 -8.671 1.00 83.38 71 ILE A CA 1
ATOM 569 C C . ILE A 1 71 ? 0.840 -2.372 -9.579 1.00 83.38 71 ILE A C 1
ATOM 571 O O . ILE A 1 71 ? 0.627 -1.190 -9.338 1.00 83.38 71 ILE A O 1
ATOM 575 N N . GLU A 1 72 ? 0.237 -3.025 -10.575 1.00 84.19 72 GLU A N 1
ATOM 576 C CA . GLU A 1 72 ? -0.682 -2.384 -11.527 1.00 84.19 72 GLU A CA 1
ATOM 577 C C . GLU A 1 72 ? -1.807 -1.624 -10.813 1.00 84.19 72 GLU A C 1
ATOM 579 O O . GLU A 1 72 ? -2.159 -0.520 -11.198 1.00 84.19 72 GLU A O 1
ATOM 584 N N . HIS A 1 73 ? -2.289 -2.165 -9.694 1.00 80.75 73 HIS A N 1
ATOM 585 C CA . HIS A 1 73 ? -3.344 -1.575 -8.879 1.00 80.75 73 HIS A CA 1
ATOM 586 C C . HIS A 1 73 ? -2.899 -0.334 -8.082 1.00 80.75 73 H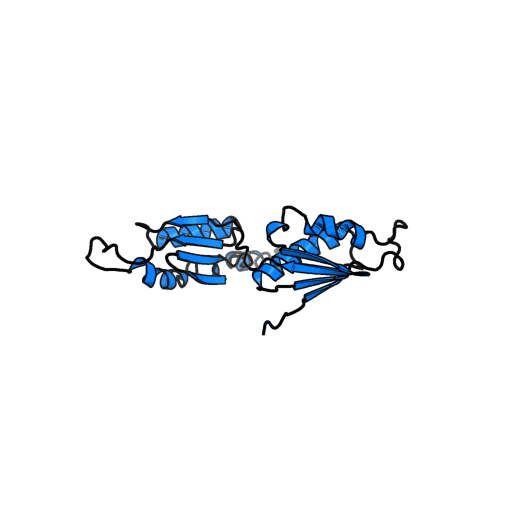IS A C 1
ATOM 588 O O . HIS A 1 73 ? -3.728 0.481 -7.692 1.00 80.75 73 HIS A O 1
ATOM 594 N N . LEU A 1 74 ? -1.591 -0.176 -7.844 1.00 86.50 74 LEU A N 1
ATOM 595 C CA . LEU A 1 74 ? -1.000 1.009 -7.206 1.00 86.50 74 LEU A CA 1
ATOM 596 C C . LEU A 1 74 ? -0.688 2.114 -8.218 1.00 86.50 74 LEU A C 1
ATOM 598 O O . LEU A 1 74 ? -0.296 3.211 -7.821 1.00 86.50 74 LEU A O 1
ATOM 602 N N . VAL A 1 75 ? -0.798 1.831 -9.514 1.00 88.88 75 VAL A N 1
ATOM 603 C CA . VAL A 1 75 ? -0.500 2.780 -10.582 1.00 88.88 75 VAL A CA 1
ATOM 604 C C . VAL A 1 75 ? -1.816 3.319 -11.120 1.00 88.88 75 VAL A C 1
ATOM 606 O O . VAL A 1 75 ? -2.681 2.568 -11.551 1.00 88.88 75 VAL A O 1
ATOM 609 N N . GLN A 1 76 ? -1.967 4.638 -11.084 1.00 89.69 76 GLN A N 1
ATOM 610 C CA . GLN A 1 76 ? -3.108 5.316 -11.686 1.00 89.69 76 GLN A CA 1
ATOM 611 C C . GLN A 1 76 ? -2.908 5.472 -13.194 1.00 89.69 76 GLN A C 1
ATOM 613 O O . GLN A 1 76 ? -3.818 5.193 -13.966 1.00 89.69 76 GLN A O 1
ATOM 618 N N . ASP A 1 77 ? -1.721 5.931 -13.595 1.00 92.25 77 ASP A N 1
ATOM 619 C CA . ASP A 1 77 ? -1.354 6.141 -14.994 1.00 92.25 77 ASP A CA 1
ATOM 620 C C . ASP A 1 77 ? 0.176 6.208 -15.153 1.00 92.25 77 ASP A C 1
ATOM 622 O O . ASP A 1 77 ? 0.918 6.340 -14.170 1.00 92.25 77 ASP A O 1
ATOM 626 N N . TYR A 1 78 ? 0.668 6.144 -16.389 1.00 93.81 78 TYR A N 1
ATOM 627 C CA . TYR A 1 78 ? 2.060 6.429 -16.713 1.00 93.81 78 TYR A CA 1
ATOM 628 C C . TYR A 1 78 ? 2.211 7.129 -18.067 1.00 93.81 78 TYR A C 1
ATOM 630 O O . TYR A 1 78 ? 1.594 6.761 -19.062 1.00 93.81 78 TYR A O 1
ATOM 638 N N . GLU A 1 79 ? 3.125 8.096 -18.128 1.00 92.19 79 GLU A N 1
ATOM 639 C CA . GLU A 1 79 ? 3.402 8.868 -19.340 1.00 92.19 79 GLU A CA 1
ATOM 640 C C . GLU A 1 79 ? 4.832 8.618 -19.850 1.00 92.19 79 GLU A C 1
ATOM 642 O O . GLU A 1 79 ? 5.801 8.790 -19.094 1.00 92.19 79 GLU A O 1
ATOM 647 N N . PRO A 1 80 ? 5.004 8.217 -21.125 1.00 91.06 80 PRO A N 1
ATOM 648 C CA . PRO A 1 80 ? 6.313 8.083 -21.747 1.00 91.06 80 PRO A CA 1
ATOM 649 C C . PRO A 1 80 ? 6.888 9.438 -22.162 1.00 91.06 80 PRO A C 1
ATOM 651 O O . PRO A 1 80 ? 6.235 10.240 -22.825 1.00 91.06 80 PRO A O 1
ATOM 654 N N . TYR A 1 81 ? 8.173 9.631 -21.889 1.00 87.88 81 TYR A N 1
ATOM 655 C CA . TYR A 1 81 ? 8.963 10.743 -22.401 1.00 87.88 81 TYR A CA 1
ATOM 656 C C . TYR A 1 81 ? 10.264 10.239 -23.023 1.00 87.88 81 TYR A C 1
ATOM 658 O O . TYR A 1 81 ? 10.652 9.073 -22.910 1.00 87.88 81 TYR A O 1
ATOM 666 N N . ASN A 1 82 ? 10.984 11.140 -23.691 1.00 83.56 82 ASN A N 1
ATOM 667 C CA . ASN A 1 82 ? 12.254 10.802 -24.318 1.00 83.56 82 ASN A CA 1
ATOM 668 C C . ASN A 1 82 ? 13.331 10.488 -23.260 1.00 83.56 82 ASN A C 1
ATOM 670 O O . ASN A 1 82 ? 13.995 11.386 -22.745 1.00 83.56 82 ASN A O 1
ATOM 674 N N . GLY A 1 83 ? 13.502 9.200 -22.952 1.00 82.56 83 GLY A N 1
ATOM 675 C CA . GLY A 1 83 ? 14.505 8.683 -22.018 1.00 82.56 83 GLY A CA 1
ATOM 676 C C . GLY A 1 83 ? 14.038 8.492 -20.572 1.00 82.56 83 GLY A C 1
ATOM 677 O O . GLY A 1 83 ? 14.838 8.068 -19.735 1.00 82.56 83 GLY A O 1
ATOM 678 N N . TYR A 1 84 ? 12.768 8.763 -20.267 1.00 89.94 84 TYR A N 1
ATOM 679 C CA . TYR A 1 84 ? 12.193 8.538 -18.941 1.00 89.94 84 TYR A CA 1
ATOM 680 C C . TYR A 1 84 ? 10.683 8.296 -19.005 1.00 89.94 84 TYR A C 1
ATOM 682 O O . TYR A 1 84 ? 10.053 8.519 -20.035 1.00 89.94 84 TYR A O 1
ATOM 690 N N . TYR A 1 85 ? 10.117 7.864 -17.884 1.00 92.62 85 TYR A N 1
ATOM 691 C CA . TYR A 1 85 ? 8.678 7.748 -17.669 1.00 92.62 85 TYR A CA 1
ATOM 692 C C . TYR A 1 85 ? 8.272 8.494 -16.402 1.00 92.62 85 TYR A C 1
ATOM 694 O O . TYR A 1 85 ? 9.013 8.478 -15.414 1.00 92.62 85 TYR A O 1
ATOM 702 N N . LEU A 1 86 ? 7.093 9.111 -16.419 1.00 93.81 86 LEU A N 1
ATOM 703 C CA . LEU A 1 86 ? 6.396 9.517 -15.201 1.00 93.81 86 LEU A CA 1
ATOM 704 C C . LEU A 1 86 ? 5.389 8.431 -14.837 1.00 93.81 86 LEU A C 1
ATOM 706 O O . LEU A 1 86 ? 4.660 7.957 -15.700 1.00 93.81 86 LEU A O 1
ATOM 710 N N . VAL A 1 87 ? 5.369 8.028 -13.572 1.00 94.06 8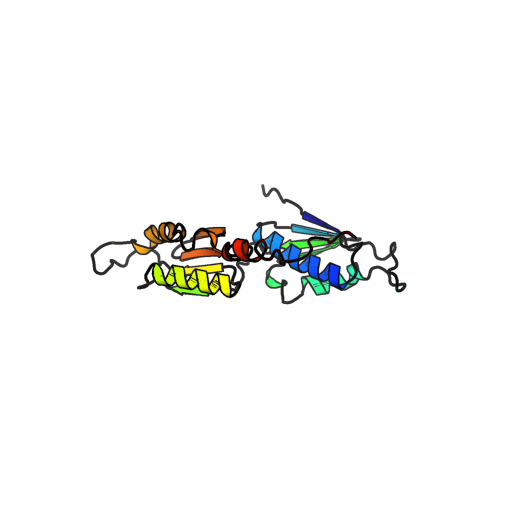7 VAL A N 1
ATOM 711 C CA . VAL A 1 87 ? 4.411 7.058 -13.035 1.00 94.06 87 VAL A CA 1
ATOM 712 C C . VAL A 1 87 ? 3.604 7.751 -11.950 1.00 94.06 87 VAL A C 1
ATOM 714 O O . VAL A 1 87 ? 4.169 8.191 -10.943 1.00 94.06 87 VAL A O 1
ATOM 717 N N . TY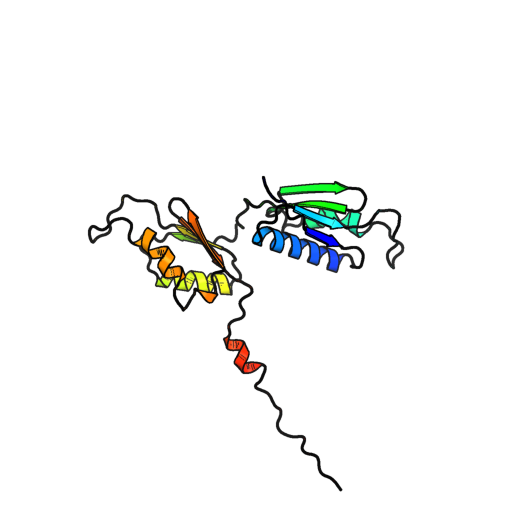R A 1 88 ? 2.297 7.842 -12.172 1.00 91.56 88 TYR A N 1
ATOM 718 C CA . TYR A 1 88 ? 1.337 8.418 -11.243 1.00 91.56 88 TYR A CA 1
ATOM 719 C C . TYR A 1 88 ? 0.802 7.320 -10.335 1.00 91.56 88 TYR A C 1
ATOM 721 O O . TYR A 1 88 ? 0.312 6.287 -10.791 1.00 91.56 88 TYR A O 1
ATOM 729 N N . ILE A 1 89 ? 0.944 7.527 -9.033 1.00 89.62 89 ILE A N 1
ATOM 730 C CA . ILE A 1 89 ? 0.596 6.543 -8.015 1.00 89.62 89 ILE A CA 1
ATOM 731 C C . ILE A 1 89 ? -0.853 6.768 -7.595 1.00 89.62 89 ILE A C 1
ATOM 733 O O . ILE A 1 89 ? -1.225 7.881 -7.226 1.00 89.62 89 ILE A O 1
ATOM 737 N N . ASN A 1 90 ? -1.650 5.702 -7.614 1.00 84.94 90 ASN A N 1
ATOM 738 C CA . ASN A 1 90 ? -3.015 5.722 -7.116 1.00 84.94 90 ASN A CA 1
ATOM 739 C C . ASN A 1 90 ? -2.996 5.764 -5.582 1.00 84.94 90 ASN A C 1
ATOM 741 O O . ASN A 1 90 ? -2.919 4.724 -4.938 1.00 84.94 90 ASN A O 1
ATOM 745 N N . LEU A 1 91 ? -3.022 6.965 -5.001 1.00 79.06 91 LEU A N 1
ATOM 746 C CA . LEU A 1 91 ? -2.997 7.159 -3.544 1.00 79.06 91 LEU A CA 1
ATOM 747 C C . LEU A 1 91 ? -4.317 6.800 -2.855 1.00 79.06 91 LEU A C 1
ATOM 749 O O . LEU A 1 91 ? -4.335 6.616 -1.638 1.00 79.06 91 LEU A O 1
ATOM 753 N N . ASP A 1 92 ? -5.399 6.711 -3.626 1.00 70.25 92 ASP A N 1
ATOM 754 C CA . ASP A 1 92 ? -6.715 6.314 -3.133 1.00 70.25 92 ASP A CA 1
ATOM 755 C C . ASP A 1 92 ? -6.853 4.786 -3.082 1.00 70.25 92 ASP A C 1
ATOM 757 O O . ASP A 1 92 ? -7.770 4.263 -2.444 1.00 70.25 92 ASP A O 1
ATOM 761 N N . TYR A 1 93 ? -5.927 4.051 -3.714 1.00 62.97 93 TYR A N 1
ATOM 762 C CA . TYR A 1 93 ? -5.886 2.599 -3.638 1.00 62.97 93 TYR A CA 1
ATOM 763 C C . TYR A 1 93 ? -5.334 2.142 -2.291 1.00 62.97 93 TYR A C 1
ATOM 765 O O . TYR A 1 93 ? -4.166 1.791 -2.126 1.00 62.97 93 TYR A O 1
ATOM 773 N N . VAL A 1 94 ? -6.204 2.066 -1.294 1.00 59.97 94 VAL A N 1
ATOM 774 C CA . VAL A 1 94 ? -5.885 1.314 -0.086 1.00 59.97 94 VAL A CA 1
ATOM 775 C C . VAL A 1 94 ? -5.801 -0.160 -0.486 1.00 59.97 94 VAL A C 1
ATOM 777 O O . VAL A 1 94 ? -6.777 -0.758 -0.930 1.00 59.97 94 VAL A O 1
ATOM 780 N N . SER A 1 95 ? -4.585 -0.714 -0.436 1.00 52.56 95 SER A N 1
ATOM 781 C CA . SER A 1 95 ? -4.275 -2.090 -0.825 1.00 52.56 95 SER A CA 1
ATOM 782 C C . SER A 1 95 ? -5.350 -3.065 -0.334 1.00 52.56 95 SER A C 1
ATOM 784 O O . SER A 1 95 ? -5.429 -3.312 0.865 1.00 52.56 95 SER A O 1
ATOM 786 N N . GLN A 1 96 ? -6.077 -3.687 -1.270 1.00 48.62 96 GLN A N 1
ATOM 787 C CA . GLN A 1 96 ? -7.074 -4.752 -1.060 1.00 48.62 96 GLN A CA 1
ATOM 788 C C . GLN A 1 96 ? -6.586 -5.978 -0.262 1.00 48.62 96 GLN A C 1
ATOM 790 O O . GLN A 1 96 ? -7.371 -6.887 -0.004 1.00 48.62 96 GLN A O 1
ATOM 795 N N . ALA A 1 97 ? -5.329 -6.030 0.188 1.00 52.25 97 ALA A N 1
ATOM 796 C CA . ALA A 1 97 ? -4.954 -6.872 1.322 1.00 52.25 97 ALA A CA 1
ATOM 797 C C . ALA A 1 97 ? -5.473 -6.259 2.639 1.00 52.25 97 ALA A C 1
ATOM 799 O O . ALA A 1 97 ? -4.698 -6.009 3.561 1.00 52.25 97 ALA A O 1
ATOM 800 N N . GLU A 1 98 ? -6.775 -5.984 2.705 1.00 61.72 98 GLU A N 1
ATOM 801 C CA . GLU A 1 98 ? -7.461 -5.589 3.926 1.00 61.72 98 GLU A CA 1
ATOM 802 C C . GLU A 1 98 ? -8.066 -6.844 4.545 1.00 61.72 98 GLU A C 1
ATOM 804 O O . GLU A 1 98 ? -8.945 -7.491 3.974 1.00 61.72 98 GLU A O 1
ATOM 809 N N . VAL A 1 99 ? -7.603 -7.199 5.741 1.00 77.44 99 VAL A N 1
ATOM 810 C CA . VAL A 1 99 ? -8.422 -8.042 6.612 1.00 77.44 99 VAL A CA 1
ATOM 811 C C . VAL A 1 99 ? -9.491 -7.130 7.194 1.00 77.44 99 VAL A C 1
ATOM 813 O O . VAL A 1 99 ? -9.178 -6.204 7.942 1.00 77.44 99 VAL A O 1
ATOM 816 N N . GLU A 1 100 ? -10.746 -7.364 6.821 1.00 85.38 100 GLU A N 1
ATOM 817 C CA . GLU A 1 100 ? -11.882 -6.662 7.409 1.00 85.38 100 GLU A CA 1
ATOM 818 C C . GLU A 1 100 ? -12.373 -7.416 8.648 1.00 85.38 100 GLU A C 1
ATOM 820 O O . GLU A 1 100 ? -12.611 -8.626 8.626 1.00 85.38 100 GLU A O 1
ATOM 825 N N . VAL A 1 101 ? -12.512 -6.693 9.755 1.00 84.62 101 VAL A N 1
ATOM 826 C CA . VAL A 1 101 ? -12.958 -7.231 11.037 1.00 84.62 101 VAL A CA 1
ATOM 827 C C . VAL A 1 101 ? -14.109 -6.386 11.554 1.00 84.62 101 VAL A C 1
ATOM 829 O O . VAL A 1 101 ? -13.909 -5.269 12.027 1.00 84.62 101 VAL A O 1
ATOM 832 N N . ASP A 1 102 ? -15.317 -6.943 11.519 1.00 84.44 102 ASP A N 1
ATOM 833 C CA . ASP A 1 102 ? -16.455 -6.378 12.245 1.00 84.44 102 ASP A CA 1
ATOM 834 C C . ASP A 1 102 ? -16.258 -6.593 13.748 1.00 84.44 102 ASP A C 1
ATOM 836 O O . ASP A 1 102 ? -15.998 -7.720 14.170 1.00 84.44 102 ASP A O 1
ATOM 840 N N . LEU A 1 103 ? -16.334 -5.519 14.541 1.00 79.62 103 LEU A N 1
ATOM 841 C CA . LEU A 1 103 ? -16.159 -5.522 15.993 1.00 79.62 103 LEU A CA 1
ATOM 842 C C . LEU A 1 103 ? -17.477 -5.513 16.788 1.00 79.62 103 LEU A C 1
ATOM 844 O O . LEU A 1 103 ? -17.422 -5.373 18.007 1.00 79.62 103 LEU A O 1
ATOM 848 N N . HIS A 1 104 ? -18.635 -5.744 16.153 1.00 66.62 104 HIS A N 1
ATOM 849 C CA . HIS A 1 104 ? -19.990 -5.658 16.737 1.00 66.62 104 HIS A CA 1
ATOM 850 C C . HIS A 1 104 ? -20.185 -6.267 18.146 1.00 66.62 104 HIS A C 1
ATOM 852 O O . HIS A 1 104 ? -21.042 -5.810 18.896 1.00 66.62 104 HIS A O 1
ATOM 858 N N . TYR A 1 105 ? -19.404 -7.283 18.527 1.00 61.00 105 TYR A N 1
ATOM 859 C CA . TYR A 1 105 ? -19.414 -7.870 19.878 1.00 61.00 105 TYR A CA 1
ATOM 860 C C . TYR A 1 105 ? -18.013 -8.292 20.358 1.00 61.00 105 TYR A C 1
ATOM 862 O O . TYR A 1 105 ? -17.852 -9.183 21.190 1.00 61.00 105 TYR A O 1
ATOM 870 N N . ARG A 1 106 ? -16.960 -7.745 19.748 1.00 67.06 106 ARG A N 1
ATOM 871 C CA . ARG A 1 106 ? -15.600 -8.277 19.893 1.00 67.06 106 ARG A CA 1
ATOM 872 C C . ARG A 1 106 ? -14.761 -7.411 20.817 1.00 67.06 106 ARG A C 1
ATOM 874 O O . ARG A 1 106 ? -14.936 -6.204 20.917 1.00 67.06 106 ARG A O 1
ATOM 881 N N . THR A 1 107 ? -13.841 -8.069 21.509 1.00 77.00 107 THR A N 1
ATOM 882 C CA . THR A 1 107 ? -13.015 -7.465 22.551 1.00 77.00 107 THR A CA 1
ATOM 883 C C . THR A 1 107 ? -11.669 -7.006 21.998 1.00 77.00 107 THR A C 1
ATOM 885 O O . THR A 1 107 ? -11.190 -7.499 20.973 1.00 77.00 107 THR A O 1
ATOM 888 N N . LYS A 1 108 ? -11.008 -6.115 22.741 1.00 86.56 108 LYS A N 1
ATOM 889 C CA . LYS A 1 108 ? -9.617 -5.686 22.528 1.00 86.56 108 LYS A CA 1
ATOM 890 C C . LYS A 1 108 ? -8.649 -6.846 22.228 1.00 86.56 108 LYS A C 1
ATOM 892 O O . LYS A 1 108 ? -7.747 -6.695 21.409 1.00 86.56 108 LYS A O 1
ATOM 897 N N . LEU A 1 109 ? -8.857 -8.018 22.837 1.00 86.38 109 LEU A N 1
ATOM 898 C CA . LEU A 1 109 ? -8.039 -9.216 22.605 1.00 86.38 109 LEU A CA 1
ATOM 899 C C . LEU A 1 109 ? -8.075 -9.689 21.147 1.00 86.38 109 LEU A C 1
ATOM 901 O O . LEU A 1 109 ? -7.037 -10.050 20.597 1.00 86.38 109 LEU A O 1
ATOM 905 N N . LEU A 1 110 ? -9.242 -9.653 20.497 1.00 87.12 110 LEU A N 1
ATOM 906 C CA . LEU A 1 110 ? -9.344 -10.036 19.090 1.00 87.12 110 LEU A CA 1
ATOM 907 C C . LEU A 1 110 ? -8.585 -9.058 18.193 1.00 87.12 110 LEU A C 1
ATOM 909 O O . LEU A 1 110 ? -7.931 -9.479 17.242 1.00 87.12 110 LEU A O 1
ATOM 913 N N . VAL A 1 111 ? -8.661 -7.762 18.498 1.00 90.50 111 VAL A N 1
ATOM 914 C CA . VAL A 1 111 ? -7.929 -6.719 17.769 1.00 90.50 111 VAL A CA 1
ATOM 915 C C . VAL A 1 111 ? -6.424 -6.969 17.868 1.00 90.50 111 VAL A C 1
ATOM 917 O O . VAL A 1 111 ? -5.745 -7.011 16.844 1.00 90.50 111 VAL A O 1
ATOM 920 N N . ILE A 1 112 ? -5.919 -7.238 19.078 1.00 91.56 112 ILE A N 1
ATOM 921 C CA . ILE A 1 112 ? -4.512 -7.588 19.315 1.00 91.56 112 ILE A CA 1
ATOM 922 C C . ILE A 1 112 ? -4.103 -8.826 18.508 1.00 91.56 112 ILE A C 1
ATOM 924 O O . ILE A 1 112 ? -3.088 -8.791 17.810 1.00 91.56 112 ILE A O 1
ATOM 928 N N . GLN A 1 113 ? -4.892 -9.904 18.569 1.00 91.12 113 GLN A N 1
ATOM 929 C CA . GLN A 1 113 ? -4.591 -11.139 17.842 1.00 91.12 113 GLN A CA 1
ATOM 930 C C . GLN A 1 113 ? -4.586 -10.915 16.328 1.00 91.12 113 GLN A C 1
ATOM 932 O O . GLN A 1 113 ? -3.664 -11.345 15.644 1.00 91.12 113 GLN A O 1
ATOM 937 N N . THR A 1 114 ? -5.576 -10.182 15.816 1.00 91.62 114 THR A N 1
ATOM 938 C CA . THR A 1 114 ? -5.686 -9.856 14.390 1.00 91.62 114 THR A CA 1
ATOM 939 C C . THR A 1 114 ? -4.463 -9.078 13.921 1.00 91.62 114 THR A C 1
ATOM 941 O O . THR A 1 114 ? -3.889 -9.414 12.890 1.00 91.62 114 THR A O 1
ATOM 944 N N . ILE A 1 115 ? -4.033 -8.065 14.676 1.00 92.38 115 ILE A N 1
ATOM 945 C CA . ILE A 1 115 ? -2.864 -7.251 14.327 1.00 92.38 115 ILE A CA 1
ATOM 946 C C . ILE A 1 115 ? -1.592 -8.103 14.307 1.00 92.38 115 ILE A C 1
ATOM 948 O O . ILE A 1 115 ? -0.818 -8.016 13.354 1.00 92.38 115 ILE A O 1
ATOM 952 N N . LYS A 1 116 ? -1.393 -8.972 15.305 1.00 91.19 116 LYS A N 1
ATOM 953 C CA . LYS A 1 116 ? -0.250 -9.899 15.337 1.00 91.19 116 LYS A CA 1
ATOM 954 C C . LYS A 1 116 ? -0.265 -10.866 14.151 1.00 91.19 116 LYS A C 1
ATOM 956 O O . LYS A 1 116 ? 0.762 -11.023 13.490 1.00 91.19 116 LYS A O 1
ATOM 961 N N . ASP A 1 117 ? -1.416 -11.465 13.851 1.00 88.50 117 ASP A N 1
ATOM 962 C CA . ASP A 1 117 ? -1.584 -12.398 12.733 1.00 88.50 117 ASP A CA 1
ATOM 963 C C . ASP A 1 117 ? -1.350 -11.707 11.384 1.00 88.50 117 ASP A C 1
ATOM 965 O O . ASP A 1 117 ? -0.646 -12.239 10.523 1.00 88.50 117 ASP A O 1
ATOM 969 N N . CYS A 1 118 ? -1.889 -10.500 11.204 1.00 87.50 118 CYS A N 1
ATOM 970 C CA . CYS A 1 118 ? -1.699 -9.701 9.996 1.00 87.50 118 CYS A CA 1
ATOM 971 C C . CYS A 1 118 ? -0.233 -9.292 9.828 1.00 87.50 118 CYS A C 1
ATOM 973 O O . CYS A 1 118 ? 0.336 -9.493 8.755 1.00 87.50 118 CYS A O 1
ATOM 975 N N . HIS A 1 119 ? 0.421 -8.821 10.894 1.00 86.25 119 HIS A N 1
ATOM 976 C CA . HIS A 1 119 ? 1.844 -8.485 10.870 1.00 86.25 119 HIS A CA 1
ATOM 977 C C . HIS A 1 119 ? 2.718 -9.711 10.540 1.00 86.25 119 HIS A C 1
ATOM 979 O O . HIS A 1 119 ? 3.638 -9.619 9.722 1.00 86.25 119 HIS A O 1
ATOM 985 N N . PHE A 1 120 ? 2.411 -10.880 11.119 1.00 83.19 120 PHE A N 1
ATOM 986 C CA . PHE A 1 120 ? 3.086 -12.147 10.814 1.00 83.19 120 PHE A CA 1
ATOM 987 C C . PHE A 1 120 ? 2.925 -12.543 9.340 1.00 83.19 120 PHE A C 1
ATOM 989 O O . PHE A 1 120 ? 3.900 -12.909 8.686 1.00 83.19 120 PHE A O 1
ATOM 996 N N . ARG A 1 121 ? 1.712 -12.402 8.795 1.00 78.00 121 ARG A N 1
ATOM 997 C CA . ARG A 1 121 ? 1.383 -12.695 7.390 1.00 78.00 121 ARG A CA 1
ATOM 998 C C . ARG A 1 121 ? 1.810 -11.601 6.409 1.00 78.00 121 ARG A C 1
ATOM 1000 O O . ARG A 1 121 ? 1.565 -11.745 5.216 1.00 78.00 121 ARG A O 1
ATOM 1007 N N . LYS A 1 122 ? 2.451 -10.529 6.888 1.00 76.19 122 LYS A N 1
ATOM 1008 C CA . LYS A 1 122 ? 2.859 -9.366 6.082 1.00 76.19 122 LYS A CA 1
ATOM 1009 C C . LYS A 1 122 ? 1.688 -8.677 5.370 1.00 76.19 122 LYS A C 1
ATOM 1011 O O . LYS A 1 122 ? 1.840 -8.168 4.264 1.00 76.19 122 LYS A O 1
ATOM 1016 N N . ILE A 1 123 ? 0.539 -8.633 6.040 1.00 79.94 123 ILE A N 1
ATOM 1017 C CA . ILE A 1 123 ? -0.642 -7.880 5.619 1.00 79.94 123 ILE A CA 1
ATOM 1018 C C . ILE A 1 123 ? -0.476 -6.435 6.112 1.00 79.94 123 ILE A C 1
ATOM 1020 O O . ILE A 1 123 ? -0.310 -6.231 7.315 1.00 79.94 123 ILE A O 1
ATOM 1024 N N . PRO A 1 124 ? -0.477 -5.434 5.218 1.00 79.69 124 PRO A N 1
ATOM 1025 C CA . PRO A 1 124 ? -0.104 -4.066 5.572 1.00 79.69 124 PRO A CA 1
ATOM 1026 C C . PRO A 1 124 ? -1.230 -3.276 6.242 1.00 79.69 124 PRO A C 1
ATOM 1028 O O . PRO A 1 124 ? -0.946 -2.277 6.899 1.00 79.69 124 PRO A O 1
ATOM 1031 N N . CYS A 1 125 ? -2.490 -3.682 6.062 1.00 85.25 125 CYS A N 1
ATOM 1032 C CA . CYS A 1 125 ? -3.645 -2.920 6.516 1.00 85.25 125 CYS A CA 1
ATOM 1033 C C . CYS A 1 125 ? -4.747 -3.832 7.062 1.00 85.25 125 CYS A C 1
ATOM 1035 O O . CYS A 1 125 ? -5.017 -4.910 6.530 1.00 85.25 125 CYS A O 1
ATOM 1037 N N . VAL A 1 126 ? -5.395 -3.377 8.129 1.00 89.19 126 VAL A N 1
ATOM 1038 C CA . VAL A 1 126 ? -6.569 -4.024 8.711 1.00 89.19 126 VAL A CA 1
ATOM 1039 C C . VAL A 1 126 ? -7.669 -2.985 8.850 1.00 89.19 126 VAL A C 1
ATOM 1041 O O . VAL A 1 126 ? -7.449 -1.909 9.414 1.00 89.19 126 VAL A O 1
ATOM 1044 N N . LYS A 1 127 ? -8.860 -3.322 8.360 1.00 89.00 127 LYS A N 1
ATOM 1045 C CA . LYS A 1 127 ? -10.051 -2.486 8.475 1.00 89.00 127 LYS A CA 1
ATOM 1046 C C . LYS A 1 127 ? -10.913 -2.997 9.617 1.00 89.00 127 LYS A C 1
ATOM 1048 O O . LYS A 1 127 ? -11.475 -4.086 9.546 1.00 89.00 127 LYS A O 1
ATOM 1053 N N . PHE A 1 128 ? -11.039 -2.204 10.670 1.00 88.62 128 PHE A N 1
ATOM 1054 C CA . PHE A 1 128 ? -11.891 -2.527 11.808 1.00 88.62 128 PHE A CA 1
ATOM 1055 C C . PHE A 1 128 ? -13.204 -1.764 11.702 1.00 88.62 128 PHE A C 1
ATOM 1057 O O . PHE A 1 128 ? -13.225 -0.541 11.844 1.00 88.62 128 PHE A O 1
ATOM 1064 N N . ILE A 1 129 ? -14.305 -2.478 11.465 1.00 84.94 129 ILE A N 1
ATOM 1065 C CA . ILE A 1 129 ? -15.641 -1.883 11.482 1.00 84.94 129 ILE A CA 1
ATOM 1066 C C . ILE A 1 129 ? -16.067 -1.749 12.940 1.00 84.94 129 ILE A C 1
ATOM 1068 O O . ILE A 1 129 ? -16.334 -2.733 13.627 1.00 84.94 129 ILE A O 1
ATOM 1072 N N . THR A 1 130 ? -16.119 -0.507 13.403 1.00 78.25 130 THR A N 1
ATOM 1073 C CA . THR A 1 130 ? -16.490 -0.127 14.771 1.00 78.25 130 THR A CA 1
ATOM 1074 C C . THR A 1 130 ? -17.945 0.350 14.873 1.00 78.25 130 THR A C 1
ATOM 1076 O O . THR A 1 130 ? -18.463 0.441 15.981 1.00 78.25 130 THR A O 1
ATOM 1079 N N . ARG A 1 131 ? -18.610 0.566 13.719 1.00 68.50 131 ARG A N 1
ATOM 1080 C CA . ARG A 1 131 ? -19.948 1.162 13.507 1.00 68.50 131 ARG A CA 1
ATOM 1081 C C . ARG A 1 131 ? -20.089 2.592 14.059 1.00 68.50 131 ARG A C 1
ATOM 1083 O O . ARG A 1 131 ? -19.509 2.953 15.075 1.00 68.50 131 ARG A O 1
ATOM 1090 N N . ARG A 1 132 ? -20.893 3.420 13.373 1.00 54.59 132 ARG A N 1
ATOM 1091 C CA . ARG A 1 132 ? -21.337 4.746 13.851 1.00 54.59 132 ARG A CA 1
ATOM 1092 C C . ARG A 1 132 ? -22.677 4.620 14.599 1.00 54.59 132 ARG A C 1
ATOM 1094 O O . ARG A 1 132 ? -23.450 3.701 14.332 1.00 54.59 132 ARG A O 1
ATOM 1101 N N . GLY A 1 133 ? -22.909 5.534 15.542 1.00 53.88 133 GLY A N 1
ATOM 1102 C CA . GLY A 1 133 ? -23.895 5.501 16.629 1.00 53.88 133 GLY A CA 1
ATO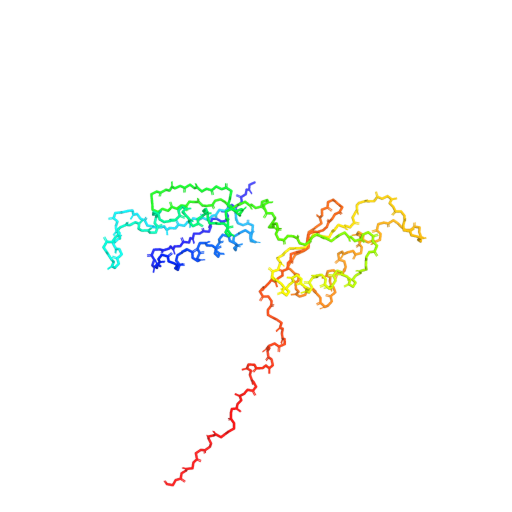M 1103 C C . GLY A 1 133 ? -25.362 5.175 16.305 1.00 53.88 133 GLY A C 1
ATOM 1104 O O . GLY A 1 133 ? -25.934 5.657 15.332 1.00 53.88 133 GLY A O 1
ATOM 1105 N N . ASN A 1 134 ? -25.947 4.357 17.194 1.00 48.62 134 ASN A N 1
ATOM 1106 C CA . ASN A 1 134 ? -27.312 4.443 17.763 1.00 48.62 134 ASN A CA 1
ATOM 1107 C C . ASN A 1 134 ? -27.658 3.204 18.610 1.00 48.62 134 ASN A C 1
ATOM 1109 O O . ASN A 1 134 ? -28.627 3.223 19.368 1.00 48.62 134 ASN A O 1
ATOM 1113 N N . HIS A 1 135 ? -26.863 2.135 18.515 1.00 49.06 135 HIS A N 1
ATOM 1114 C CA . HIS A 1 135 ? -27.043 0.963 19.360 1.00 49.06 135 HIS A CA 1
ATOM 1115 C C . HIS A 1 135 ? -26.448 1.192 20.747 1.00 49.06 135 HIS A C 1
ATOM 1117 O O . HIS A 1 135 ? -25.248 1.391 20.920 1.00 49.06 135 HIS A O 1
ATOM 1123 N N . VAL A 1 136 ? -27.348 1.177 21.719 1.00 52.75 136 VAL A N 1
ATOM 1124 C CA . VAL A 1 136 ? -27.066 1.159 23.146 1.00 52.75 136 VAL A CA 1
ATOM 1125 C C . VAL A 1 136 ? -26.541 -0.238 23.489 1.00 52.75 136 VAL A C 1
ATOM 1127 O O . VAL A 1 136 ? -27.160 -1.232 23.100 1.00 52.75 136 VAL A O 1
ATOM 1130 N N . ASN A 1 137 ? -25.382 -0.334 24.147 1.00 54.34 137 ASN A N 1
ATOM 1131 C CA . ASN A 1 137 ? -24.884 -1.624 24.630 1.00 54.34 137 ASN A CA 1
ATOM 1132 C C . ASN A 1 137 ? -25.818 -2.184 25.727 1.00 54.34 137 ASN A C 1
ATOM 1134 O O . ASN A 1 137 ? -26.726 -1.500 26.199 1.00 54.34 137 ASN A O 1
ATOM 1138 N N . ALA A 1 138 ? -25.615 -3.433 26.154 1.00 52.59 138 ALA A N 1
ATOM 1139 C CA . ALA A 1 138 ? -26.461 -4.060 27.182 1.00 52.59 138 ALA A CA 1
ATOM 1140 C C . ALA A 1 138 ? -26.503 -3.279 28.517 1.00 52.59 138 ALA A C 1
ATOM 1142 O O . ALA A 1 138 ? -27.411 -3.483 29.319 1.00 52.59 138 ALA A O 1
ATOM 1143 N N . THR A 1 139 ? -25.540 -2.381 28.740 1.00 54.78 139 THR A N 1
ATOM 1144 C CA . THR A 1 139 ? -25.385 -1.522 29.918 1.00 54.78 139 THR A CA 1
ATOM 1145 C C . THR A 1 139 ? -25.960 -0.112 29.762 1.00 54.78 139 THR A C 1
ATOM 1147 O O . THR A 1 139 ? -25.930 0.649 30.724 1.00 54.78 139 THR A O 1
ATOM 1150 N N . GLY A 1 140 ? -26.525 0.258 28.608 1.00 54.25 140 GLY A N 1
ATOM 1151 C CA . GLY A 1 140 ? -27.121 1.588 28.426 1.00 54.25 140 GLY A CA 1
ATOM 1152 C C . GLY A 1 140 ? -26.195 2.642 27.804 1.00 54.25 140 GLY A C 1
ATOM 1153 O O . GLY A 1 140 ? -26.641 3.755 27.523 1.00 54.25 140 GLY A O 1
ATOM 1154 N N . GLU A 1 141 ? -24.932 2.312 27.539 1.00 53.12 141 GLU A N 1
ATOM 1155 C CA . GLU A 1 141 ? -23.926 3.250 27.044 1.00 53.12 141 GLU A CA 1
ATOM 1156 C C . GLU A 1 141 ? -23.855 3.236 25.512 1.00 53.12 141 GLU A C 1
ATOM 1158 O O . GLU A 1 141 ? -23.940 2.194 24.851 1.00 53.12 141 GLU A O 1
ATOM 1163 N N . ARG A 1 142 ? -23.703 4.426 24.933 1.00 53.78 142 ARG A N 1
ATOM 1164 C CA . ARG A 1 142 ? -23.512 4.629 23.494 1.00 53.78 142 ARG A CA 1
ATOM 1165 C C . ARG A 1 142 ? -22.017 4.759 23.199 1.00 53.78 142 ARG A C 1
ATOM 1167 O O . ARG A 1 142 ? -21.276 5.270 24.025 1.00 53.78 142 ARG A O 1
ATOM 1174 N N . GLU A 1 143 ? -21.592 4.326 22.013 1.00 58.53 143 GLU A N 1
ATOM 1175 C CA . GLU A 1 143 ? -20.288 4.685 21.409 1.00 58.53 143 GLU A CA 1
ATOM 1176 C C . GLU A 1 143 ? -19.009 4.159 22.093 1.00 58.53 143 GLU A C 1
ATOM 1178 O O . GLU A 1 143 ? -17.920 4.411 21.585 1.00 58.53 143 GLU A O 1
ATOM 1183 N N . VAL A 1 144 ? -19.115 3.351 23.152 1.00 60.66 144 VAL A N 1
ATOM 1184 C CA . VAL A 1 144 ? -17.964 2.869 23.947 1.00 60.66 144 VAL A CA 1
ATOM 1185 C C . VAL A 1 144 ? -16.861 2.245 23.079 1.00 60.66 144 VAL A C 1
ATOM 1187 O O . VAL A 1 144 ? -15.711 2.654 23.145 1.00 60.66 144 VAL A O 1
ATOM 1190 N N . LEU A 1 145 ? -17.204 1.324 22.169 1.00 63.31 145 LEU A N 1
ATOM 1191 C CA . LEU A 1 145 ? -16.210 0.666 21.306 1.00 63.31 145 LEU A CA 1
ATOM 1192 C C . LEU A 1 145 ? -15.576 1.605 20.270 1.00 63.31 145 LEU A C 1
ATOM 1194 O O . LEU A 1 145 ? -14.417 1.420 19.911 1.00 63.31 145 LEU A O 1
ATOM 1198 N N . TYR A 1 146 ? -16.326 2.586 19.767 1.00 59.88 146 TYR A N 1
ATOM 1199 C CA . TYR A 1 146 ? -15.847 3.514 18.742 1.00 59.88 146 TYR A CA 1
ATOM 1200 C C . TYR A 1 146 ? -14.838 4.509 19.327 1.00 59.88 146 TYR A C 1
ATOM 1202 O O . TYR A 1 146 ? -13.818 4.793 18.700 1.00 59.88 146 TYR A O 1
ATOM 1210 N N . GLU A 1 147 ? -15.091 4.983 20.546 1.00 68.88 147 GLU A N 1
ATOM 1211 C CA . GLU A 1 147 ? -14.219 5.928 21.248 1.00 68.88 147 GLU A CA 1
ATOM 1212 C C . GLU A 1 147 ? -13.057 5.236 21.984 1.00 68.88 147 GLU A C 1
ATOM 1214 O O . GLU A 1 147 ? -11.960 5.792 22.048 1.00 68.88 147 GLU A O 1
ATOM 1219 N N . ASP A 1 148 ? -13.226 3.989 22.436 1.00 78.50 148 ASP A N 1
ATOM 1220 C CA . ASP A 1 148 ? -12.150 3.231 23.086 1.00 78.50 148 ASP A CA 1
ATOM 1221 C C . ASP A 1 148 ? -11.142 2.648 22.089 1.00 78.50 148 ASP A C 1
ATOM 1223 O O . ASP A 1 148 ? -9.974 2.451 22.439 1.00 78.50 148 ASP A O 1
ATOM 1227 N N . PHE A 1 149 ? -11.554 2.372 20.846 1.00 85.06 149 PHE A N 1
ATOM 1228 C CA . PHE A 1 149 ? -10.712 1.698 19.852 1.00 85.06 149 PHE A CA 1
ATOM 1229 C C . PHE A 1 149 ? -9.340 2.370 19.630 1.00 85.06 149 PHE A C 1
ATOM 1231 O O . PHE A 1 149 ? -8.327 1.661 19.643 1.00 85.06 149 PHE A O 1
ATOM 1238 N N . PRO A 1 150 ? -9.227 3.710 19.495 1.00 87.75 150 PRO A N 1
ATOM 1239 C CA . PRO A 1 150 ? -7.929 4.380 19.418 1.00 87.75 150 PRO A CA 1
ATOM 1240 C C . PRO A 1 150 ? -7.008 4.083 20.608 1.00 87.75 150 PRO A C 1
ATOM 1242 O O . PRO A 1 150 ? -5.805 3.910 20.416 1.00 87.75 150 PRO A O 1
ATOM 1245 N N . SER A 1 151 ? -7.551 3.969 21.826 1.00 89.19 151 SER A N 1
ATOM 1246 C CA . SER A 1 151 ? -6.757 3.648 23.021 1.00 89.19 151 SER A CA 1
ATOM 1247 C C . SER A 1 151 ? -6.159 2.240 22.953 1.00 89.19 151 SER A C 1
ATOM 1249 O O . SER A 1 151 ? -5.074 1.991 23.478 1.00 89.19 151 SER A O 1
ATOM 1251 N N . TRP A 1 152 ? -6.818 1.313 22.251 1.00 90.62 152 TRP A N 1
ATOM 1252 C CA . TRP A 1 152 ? -6.323 -0.049 22.077 1.00 90.62 152 TRP A CA 1
ATOM 1253 C C . TRP A 1 152 ? -5.104 -0.100 21.159 1.00 90.62 152 TRP A C 1
ATOM 1255 O O . TRP A 1 152 ? -4.239 -0.945 21.360 1.00 90.62 152 TRP A O 1
ATOM 1265 N N . MET A 1 153 ? -4.983 0.833 20.210 1.00 92.19 153 MET A N 1
ATOM 1266 C CA . MET A 1 153 ? -3.793 0.960 19.357 1.00 92.19 153 MET A CA 1
ATOM 1267 C C . MET A 1 153 ? -2.543 1.380 20.144 1.00 92.19 153 MET A C 1
ATOM 1269 O O . MET A 1 153 ? -1.423 1.195 19.674 1.00 92.19 153 MET A O 1
ATOM 1273 N N . LEU A 1 154 ? -2.718 1.923 21.352 1.00 88.56 154 LEU A N 1
ATOM 1274 C CA . LEU A 1 154 ? -1.626 2.303 22.250 1.00 88.56 154 LEU A CA 1
ATOM 1275 C C . LEU A 1 154 ? -1.174 1.154 23.163 1.00 88.56 154 LEU A C 1
ATOM 1277 O O . LEU A 1 154 ? -0.250 1.333 23.959 1.00 88.56 154 LEU A O 1
ATOM 1281 N N . ASP A 1 155 ? -1.799 -0.021 23.058 1.00 92.19 155 ASP A N 1
ATOM 1282 C CA . ASP A 1 155 ? -1.444 -1.183 23.863 1.00 92.19 155 ASP A CA 1
ATOM 1283 C C . ASP A 1 155 ? 0.010 -1.617 23.615 1.00 92.19 155 ASP A C 1
ATOM 1285 O O . ASP A 1 155 ? 0.462 -1.740 22.474 1.00 92.19 155 ASP A O 1
ATOM 1289 N N . ASN A 1 156 ? 0.761 -1.865 24.691 1.00 90.62 156 ASN A N 1
ATOM 1290 C CA . ASN A 1 156 ? 2.185 -2.198 24.623 1.00 90.62 156 ASN A CA 1
ATOM 1291 C C . ASN A 1 156 ? 2.481 -3.442 23.766 1.00 90.62 156 ASN A C 1
ATOM 1293 O O . ASN A 1 156 ? 3.570 -3.526 23.190 1.00 90.62 156 ASN A O 1
ATOM 1297 N N . GLU A 1 157 ? 1.529 -4.372 23.647 1.00 91.94 157 GLU A N 1
ATOM 1298 C CA . GLU A 1 157 ? 1.674 -5.587 22.845 1.00 91.94 157 GLU A CA 1
ATOM 1299 C C . GLU A 1 157 ? 1.686 -5.333 21.335 1.00 91.94 157 GLU A C 1
ATOM 1301 O O . GLU A 1 157 ? 2.268 -6.130 20.601 1.00 91.94 157 GLU A O 1
ATOM 1306 N N . ILE A 1 158 ? 1.049 -4.256 20.865 1.00 92.19 158 ILE A N 1
ATOM 1307 C CA . ILE A 1 158 ? 0.837 -4.008 19.429 1.00 92.19 158 ILE A CA 1
ATOM 1308 C C . ILE A 1 158 ? 1.261 -2.619 18.963 1.00 92.19 158 ILE A C 1
ATOM 1310 O O . ILE A 1 158 ? 1.493 -2.450 17.772 1.00 92.19 158 ILE A O 1
ATOM 1314 N N . ARG A 1 159 ? 1.451 -1.642 19.860 1.00 92.69 159 ARG A N 1
ATOM 1315 C CA . ARG A 1 159 ? 1.799 -0.254 19.494 1.00 92.69 159 ARG A CA 1
ATOM 1316 C C . ARG A 1 159 ? 3.042 -0.141 18.612 1.00 92.69 159 ARG A C 1
ATOM 1318 O O . ARG A 1 159 ? 3.151 0.771 17.813 1.00 92.69 159 ARG A O 1
ATOM 1325 N N . HIS A 1 160 ? 3.991 -1.063 18.776 1.00 87.38 160 HIS A N 1
ATOM 1326 C CA . HIS A 1 160 ? 5.244 -1.095 18.021 1.00 87.38 160 HIS A CA 1
ATOM 1327 C C . HIS A 1 160 ? 5.098 -1.746 16.636 1.00 87.38 160 HIS A C 1
ATOM 1329 O O . HIS A 1 160 ? 6.023 -1.680 15.837 1.00 87.38 160 HIS A O 1
ATOM 1335 N N . LEU A 1 161 ? 3.956 -2.388 16.374 1.00 90.00 161 LEU A N 1
ATOM 1336 C CA . LEU A 1 161 ? 3.586 -2.985 15.091 1.00 90.00 161 LEU A CA 1
ATOM 1337 C C . LEU A 1 161 ? 2.700 -2.053 14.261 1.00 90.00 161 LEU A C 1
ATOM 1339 O O . LEU A 1 161 ? 2.374 -2.391 13.129 1.00 90.00 161 LEU A O 1
ATOM 1343 N N . ILE A 1 162 ? 2.267 -0.922 14.820 1.00 88.38 162 ILE A N 1
ATOM 1344 C CA . ILE A 1 162 ? 1.332 0.007 14.187 1.00 88.38 162 ILE A CA 1
ATOM 1345 C C . ILE A 1 162 ? 2.118 1.211 13.679 1.00 88.38 162 ILE A C 1
ATOM 1347 O O . ILE A 1 162 ? 2.771 1.910 14.448 1.00 88.38 162 ILE A O 1
ATOM 1351 N N . GLU A 1 163 ? 2.023 1.462 12.379 1.00 86.56 163 GLU A N 1
ATOM 1352 C CA . GLU A 1 163 ? 2.577 2.657 11.742 1.00 86.56 163 GLU A CA 1
ATOM 1353 C C . GLU A 1 163 ? 1.594 3.827 11.852 1.00 86.56 163 GLU A C 1
ATOM 1355 O O . GLU A 1 163 ? 1.970 4.944 12.207 1.00 86.56 163 GLU A O 1
ATOM 1360 N N . GLN A 1 164 ? 0.314 3.570 11.569 1.00 85.75 164 GLN A N 1
ATOM 1361 C CA . GLN A 1 164 ? -0.719 4.598 11.556 1.00 85.75 164 GLN A CA 1
ATOM 1362 C C . GLN A 1 164 ? -2.099 4.005 11.863 1.00 85.75 164 GLN A C 1
ATOM 1364 O O . GLN A 1 164 ? -2.433 2.914 11.414 1.00 85.75 164 GLN A O 1
ATOM 1369 N N . CYS A 1 165 ? -2.939 4.762 12.570 1.00 87.12 165 CYS A N 1
ATOM 1370 C CA . CYS A 1 165 ? -4.368 4.485 12.707 1.00 87.12 165 CYS A CA 1
ATOM 1371 C C . CYS A 1 165 ? -5.164 5.683 12.175 1.00 87.12 165 CYS A C 1
ATOM 1373 O O . CYS A 1 165 ? -4.934 6.818 12.597 1.00 87.12 165 CYS A O 1
ATOM 1375 N N . GLN A 1 166 ? -6.071 5.448 11.227 1.00 84.00 166 GLN A N 1
ATOM 1376 C CA . GLN A 1 166 ? -6.879 6.484 10.590 1.00 84.00 166 GLN A CA 1
ATOM 1377 C C . GLN A 1 166 ? -8.369 6.230 10.825 1.00 84.00 166 GLN A C 1
ATOM 1379 O O . GLN A 1 166 ? -8.880 5.148 10.539 1.00 84.00 166 GLN A O 1
ATOM 1384 N N . LYS A 1 167 ? -9.058 7.253 11.342 1.00 84.50 167 LYS A N 1
ATOM 1385 C CA . LYS A 1 167 ? -10.497 7.241 11.626 1.00 84.50 167 LYS A CA 1
ATOM 1386 C C . LYS A 1 167 ? -11.291 7.588 10.367 1.00 84.50 167 LYS A C 1
ATOM 1388 O O . LYS A 1 167 ? -10.970 8.566 9.692 1.00 84.50 167 LYS A O 1
ATOM 1393 N N . TYR A 1 168 ? -12.344 6.821 10.112 1.00 81.12 168 TYR A N 1
ATOM 1394 C CA . TYR A 1 168 ? -13.354 7.073 9.090 1.00 81.12 168 TYR A CA 1
ATOM 1395 C C . TYR A 1 168 ? -14.750 6.936 9.694 1.00 81.12 168 TYR A C 1
ATOM 1397 O O . TYR A 1 168 ? -14.911 6.566 10.857 1.00 81.12 168 TYR A O 1
ATOM 1405 N N . ASP A 1 169 ? -15.774 7.246 8.904 1.00 76.38 169 ASP A N 1
ATOM 1406 C CA . ASP A 1 169 ? -17.148 7.125 9.366 1.00 76.38 169 ASP A CA 1
ATOM 1407 C C . ASP A 1 169 ? -17.552 5.651 9.558 1.00 76.38 169 ASP A C 1
ATOM 1409 O O . ASP A 1 169 ? -17.762 4.917 8.593 1.00 76.38 169 ASP A O 1
ATOM 1413 N N . GLY A 1 170 ? -17.623 5.210 10.819 1.00 76.50 170 GLY A N 1
ATOM 1414 C CA . GLY A 1 170 ? -18.033 3.857 11.212 1.00 76.50 170 GLY A CA 1
ATOM 1415 C C . GLY A 1 170 ? -16.944 2.777 11.153 1.00 76.50 170 GLY A C 1
ATOM 1416 O O . GLY A 1 170 ? -17.250 1.605 11.393 1.00 76.50 170 GLY A O 1
ATOM 1417 N N . TYR A 1 171 ? -15.692 3.136 10.858 1.00 85.06 171 TYR A N 1
ATOM 1418 C CA . TYR A 1 171 ? -14.562 2.202 10.856 1.00 85.06 171 TYR A CA 1
ATOM 1419 C C . TYR A 1 171 ? -13.210 2.900 11.052 1.00 85.06 171 TYR A C 1
ATOM 1421 O O . TYR A 1 171 ? -13.085 4.121 10.941 1.00 85.06 171 TYR A O 1
ATOM 1429 N N . TYR A 1 172 ? -12.179 2.097 11.312 1.00 87.06 172 TYR A N 1
ATOM 1430 C CA . TYR A 1 172 ? -10.783 2.521 11.374 1.00 87.06 172 TYR A CA 1
ATOM 1431 C C . TYR A 1 172 ? -9.930 1.694 10.415 1.00 87.06 172 TYR A C 1
ATOM 1433 O O . TYR A 1 172 ? -10.106 0.479 10.314 1.00 87.06 172 TYR A O 1
ATOM 1441 N N . LEU A 1 173 ? -8.974 2.347 9.755 1.00 87.81 173 LEU A N 1
ATOM 1442 C CA . LEU A 1 173 ? -7.886 1.674 9.047 1.00 87.81 173 LEU A CA 1
ATOM 1443 C C . LEU A 1 173 ? -6.633 1.695 9.915 1.00 87.81 173 LEU A C 1
ATOM 1445 O O . LEU A 1 173 ? -6.184 2.761 10.339 1.00 87.81 173 LEU A O 1
ATOM 1449 N N . VAL A 1 174 ? -6.067 0.518 10.158 1.00 89.12 174 VAL A N 1
ATOM 1450 C CA . VAL A 1 174 ? -4.838 0.341 10.932 1.00 89.12 174 VAL A CA 1
ATOM 1451 C C . VAL A 1 174 ? -3.750 -0.169 9.998 1.00 89.12 174 VAL A C 1
ATOM 1453 O O . VAL A 1 174 ? -3.839 -1.276 9.472 1.00 89.12 174 VAL A O 1
ATOM 1456 N N . TYR A 1 175 ? -2.728 0.655 9.793 1.00 85.62 175 TYR A N 1
ATOM 1457 C CA . TYR A 1 175 ? -1.552 0.356 8.985 1.00 85.62 175 TYR A CA 1
ATOM 1458 C C . TYR A 1 175 ? -0.449 -0.223 9.866 1.00 85.62 175 TYR A C 1
ATOM 1460 O O . TYR A 1 175 ? -0.144 0.328 10.928 1.00 85.62 175 TYR A O 1
ATOM 1468 N N . LEU A 1 176 ? 0.137 -1.337 9.429 1.00 86.88 176 LEU A N 1
ATOM 1469 C CA . LEU A 1 176 ? 1.127 -2.090 10.195 1.00 86.88 176 LEU A CA 1
ATOM 1470 C C . LEU A 1 176 ? 2.556 -1.801 9.720 1.00 86.88 176 LEU A C 1
ATOM 1472 O O . LEU A 1 176 ? 2.841 -1.855 8.523 1.00 86.88 176 LEU A O 1
ATOM 1476 N N . ASP A 1 177 ? 3.478 -1.584 10.662 1.00 83.19 177 ASP A N 1
ATOM 1477 C CA . ASP A 1 177 ? 4.912 -1.465 10.378 1.00 83.19 177 ASP A CA 1
ATOM 1478 C C . ASP A 1 177 ? 5.508 -2.848 10.082 1.00 83.19 177 ASP A C 1
ATOM 1480 O O . ASP A 1 177 ? 5.979 -3.561 10.965 1.00 83.19 177 ASP A O 1
ATOM 1484 N N . LEU A 1 178 ? 5.522 -3.231 8.805 1.00 77.25 178 LEU A N 1
ATOM 1485 C CA . LEU A 1 178 ? 6.061 -4.522 8.363 1.00 77.25 178 LEU A CA 1
ATOM 1486 C C . LEU A 1 178 ? 7.597 -4.608 8.395 1.00 77.25 178 LEU A C 1
ATOM 1488 O O . LEU A 1 178 ? 8.144 -5.705 8.195 1.00 77.25 178 LEU A O 1
ATOM 1492 N N . ASN A 1 179 ? 8.281 -3.478 8.615 1.00 70.38 179 ASN A N 1
ATOM 1493 C CA . ASN A 1 179 ? 9.738 -3.387 8.707 1.00 70.38 179 ASN A CA 1
ATOM 1494 C C . ASN A 1 179 ? 10.241 -3.583 10.143 1.00 70.38 179 ASN A C 1
ATOM 1496 O O . ASN A 1 179 ? 11.451 -3.730 10.345 1.00 70.38 179 ASN A O 1
ATOM 1500 N N . HIS A 1 180 ? 9.340 -3.626 11.129 1.00 58.97 180 HIS A N 1
ATOM 1501 C CA . HIS A 1 180 ? 9.704 -3.886 12.510 1.00 58.97 180 HIS A CA 1
ATOM 1502 C C . HIS A 1 180 ? 10.157 -5.344 12.680 1.00 58.97 180 HIS A C 1
ATOM 1504 O O . HIS A 1 180 ? 9.365 -6.289 12.714 1.00 58.97 180 HIS A O 1
ATOM 1510 N N . ALA A 1 181 ? 11.470 -5.554 12.782 1.00 45.53 181 ALA A N 1
ATOM 1511 C CA . ALA A 1 181 ? 12.015 -6.830 13.224 1.00 45.53 181 ALA A CA 1
ATOM 1512 C C . ALA A 1 181 ? 11.714 -6.991 14.725 1.00 45.53 181 ALA A C 1
ATOM 1514 O O . ALA A 1 181 ? 12.088 -6.104 15.498 1.00 45.53 181 ALA A O 1
ATOM 1515 N N . PRO A 1 182 ? 11.090 -8.100 15.174 1.00 44.66 182 PRO A N 1
ATOM 1516 C CA . PRO A 1 182 ? 10.905 -8.352 16.594 1.00 44.66 182 PRO A CA 1
ATOM 1517 C C . PRO A 1 182 ? 12.254 -8.246 17.305 1.00 44.66 182 PRO A C 1
ATOM 1519 O O . PRO A 1 182 ? 13.223 -8.926 16.949 1.00 44.66 182 PRO A O 1
ATOM 1522 N N . SER A 1 183 ? 12.316 -7.410 18.338 1.00 43.09 183 SER A N 1
ATOM 1523 C CA . SER A 1 183 ? 13.512 -7.187 19.158 1.00 43.09 183 SER A CA 1
ATOM 1524 C C . SER A 1 183 ? 14.049 -8.464 19.830 1.00 43.09 183 SER A C 1
ATOM 1526 O O . SER A 1 183 ? 15.165 -8.460 20.349 1.00 43.09 183 SER A O 1
ATOM 1528 N N . LEU A 1 184 ? 13.330 -9.588 19.731 1.00 40.59 184 LEU A N 1
ATOM 1529 C CA . LEU A 1 184 ? 13.793 -10.923 20.114 1.00 40.59 184 LEU A CA 1
ATOM 1530 C C . LEU A 1 184 ? 15.041 -11.397 19.343 1.00 40.59 184 LEU A C 1
ATOM 1532 O O . LEU A 1 184 ? 15.809 -12.191 19.882 1.00 40.59 184 LEU A O 1
ATOM 1536 N N . PHE A 1 185 ? 15.330 -10.868 18.147 1.00 37.34 185 PHE A N 1
ATOM 1537 C CA . PHE A 1 185 ? 16.553 -11.231 17.410 1.00 37.34 185 PHE A CA 1
ATOM 1538 C C . PHE A 1 185 ? 17.819 -10.476 17.844 1.00 37.34 185 PHE A C 1
ATOM 1540 O O . PHE A 1 185 ? 18.926 -10.894 17.493 1.00 37.34 185 PHE A O 1
ATOM 1547 N N . ARG A 1 186 ? 17.718 -9.426 18.676 1.00 30.20 186 ARG A N 1
ATOM 1548 C CA . ARG A 1 186 ? 18.916 -8.729 19.192 1.00 30.20 186 ARG A CA 1
ATOM 1549 C C . ARG A 1 186 ? 19.739 -9.565 20.176 1.00 30.20 186 ARG A C 1
ATOM 1551 O O . ARG A 1 186 ? 20.873 -9.193 20.461 1.00 30.20 186 ARG A O 1
ATOM 1558 N N . ARG A 1 187 ? 19.214 -10.693 20.666 1.00 32.25 187 ARG A N 1
ATOM 1559 C CA . ARG A 1 187 ? 19.907 -11.537 21.652 1.00 32.25 187 ARG A CA 1
ATOM 1560 C C . ARG A 1 187 ? 20.623 -12.758 21.058 1.00 32.25 187 ARG A C 1
ATOM 1562 O O . ARG A 1 187 ? 21.414 -13.370 21.763 1.00 32.25 187 ARG A O 1
ATOM 1569 N N . LEU A 1 188 ? 20.411 -13.077 19.777 1.00 36.06 188 LEU A N 1
ATOM 1570 C CA . LEU A 1 188 ? 21.039 -14.237 19.120 1.00 36.06 188 LEU A CA 1
ATOM 1571 C C . LEU A 1 188 ? 22.182 -13.882 18.154 1.00 36.06 188 LEU A C 1
ATOM 1573 O O . LEU A 1 188 ? 23.017 -14.739 17.889 1.00 36.06 188 LEU A O 1
ATOM 1577 N N . ILE A 1 189 ? 22.292 -12.632 17.683 1.00 38.59 189 ILE A N 1
ATOM 1578 C CA . ILE A 1 189 ? 23.337 -12.249 16.706 1.00 38.59 189 ILE A CA 1
ATOM 1579 C C . ILE A 1 189 ? 24.634 -11.729 17.370 1.00 38.59 189 ILE A C 1
ATOM 1581 O O . ILE A 1 189 ? 25.682 -11.716 16.736 1.00 38.59 189 ILE A O 1
ATOM 1585 N N . PHE A 1 190 ? 24.625 -11.415 18.673 1.00 38.00 190 PHE A N 1
ATOM 1586 C CA . PHE A 1 190 ? 25.842 -11.060 19.437 1.00 38.00 190 PHE A CA 1
ATOM 1587 C C . PHE A 1 190 ? 26.276 -12.119 20.473 1.00 38.00 190 PHE A C 1
ATOM 1589 O O . PHE A 1 190 ? 27.091 -11.833 21.346 1.00 38.00 190 PHE A O 1
ATOM 1596 N N . GLY A 1 191 ? 25.750 -13.348 20.386 1.00 36.84 191 GLY A N 1
ATOM 1597 C CA . GLY A 1 191 ? 25.928 -14.388 21.410 1.00 36.84 191 GLY A CA 1
ATOM 1598 C C . GLY A 1 191 ? 26.802 -15.592 21.046 1.00 36.84 191 GLY A C 1
ATOM 1599 O O . GLY A 1 191 ? 26.965 -16.461 21.893 1.00 36.84 191 GLY A O 1
ATOM 1600 N N . PHE A 1 192 ? 27.374 -15.675 19.842 1.00 31.53 192 PHE A N 1
ATOM 1601 C CA . PHE A 1 192 ? 28.317 -16.746 19.493 1.00 31.53 192 PHE A CA 1
ATOM 1602 C C . PHE A 1 192 ? 29.729 -16.185 19.354 1.00 31.53 192 PHE A C 1
ATOM 1604 O O . PHE A 1 192 ? 30.195 -15.838 18.273 1.00 31.53 192 PHE A O 1
ATOM 1611 N N . ARG A 1 193 ? 30.423 -16.113 20.491 1.00 32.44 193 ARG A N 1
ATOM 1612 C CA . ARG A 1 193 ? 31.884 -16.145 20.522 1.00 32.44 193 ARG A CA 1
ATOM 1613 C C . ARG A 1 193 ? 32.263 -17.633 20.532 1.00 32.44 193 ARG A C 1
ATOM 1615 O O . ARG A 1 193 ? 31.982 -18.285 21.537 1.00 32.44 193 ARG A O 1
ATOM 1622 N N . PRO A 1 194 ? 32.813 -18.213 19.452 1.00 31.50 194 PRO A N 1
ATOM 1623 C CA . PRO A 1 194 ? 33.310 -19.582 19.519 1.00 31.50 194 PRO A CA 1
ATOM 1624 C C . PRO A 1 194 ? 34.434 -19.647 20.571 1.00 31.50 194 PRO A C 1
ATOM 1626 O O . PRO A 1 194 ? 35.307 -18.771 20.580 1.00 31.50 194 PRO A O 1
ATOM 1629 N N . PRO A 1 195 ? 34.414 -20.617 21.501 1.00 38.31 195 PRO A N 1
ATOM 1630 C CA . PRO A 1 195 ? 35.502 -20.797 22.442 1.00 38.31 195 PRO A CA 1
ATOM 1631 C C . PRO A 1 195 ? 36.667 -21.474 21.721 1.00 38.31 195 PRO A C 1
ATOM 1633 O O . PRO A 1 195 ? 36.507 -22.517 21.095 1.00 38.31 195 PRO A O 1
ATOM 1636 N N . GLY A 1 196 ? 37.847 -20.879 21.856 1.00 44.56 196 GLY A N 1
ATOM 1637 C CA . GLY A 1 196 ? 39.100 -21.469 21.411 1.00 44.56 196 GLY A CA 1
ATOM 1638 C C . GLY A 1 196 ? 39.662 -20.759 20.195 1.00 44.56 196 GLY A C 1
ATOM 1639 O O . GLY A 1 196 ? 39.240 -21.012 19.080 1.00 44.56 196 GLY A O 1
ATOM 1640 N N . TRP A 1 197 ? 40.614 -19.867 20.449 1.00 36.53 197 TRP A N 1
ATOM 1641 C CA . TRP A 1 197 ? 41.868 -19.709 19.706 1.00 36.53 197 TRP A CA 1
ATOM 1642 C C . TRP A 1 197 ? 42.742 -18.781 20.565 1.00 36.53 197 TRP A C 1
ATOM 1644 O O . TRP A 1 197 ? 42.961 -17.610 20.270 1.00 36.53 197 TRP A O 1
ATOM 1654 N N . PHE A 1 198 ? 43.159 -19.302 21.723 1.00 39.16 198 PHE A N 1
ATOM 1655 C CA . PHE A 1 198 ? 44.354 -18.806 22.395 1.00 39.16 198 PHE A CA 1
ATOM 1656 C C . PHE A 1 198 ? 45.532 -19.557 21.790 1.00 39.16 198 PHE A C 1
ATOM 1658 O O . PHE A 1 198 ? 45.529 -20.786 21.745 1.00 39.16 198 PHE A O 1
ATOM 1665 N N . GLY A 1 199 ? 46.503 -18.802 21.284 1.00 34.88 199 GLY A N 1
ATOM 1666 C CA . GLY A 1 199 ? 47.736 -19.351 20.749 1.00 34.88 199 GLY A CA 1
ATOM 1667 C C . GLY A 1 199 ? 48.547 -20.090 21.809 1.00 34.88 199 GLY A C 1
ATOM 1668 O O . GLY A 1 199 ? 48.510 -19.760 22.995 1.00 34.88 199 GLY A O 1
ATOM 1669 N N . GLN A 1 200 ? 49.347 -21.041 21.343 1.00 35.50 200 GLN A N 1
ATOM 1670 C CA . GLN A 1 200 ? 50.515 -21.512 22.064 1.00 35.50 200 GLN A CA 1
ATOM 1671 C C . GLN A 1 200 ? 51.751 -21.220 21.220 1.00 35.50 200 GLN A C 1
ATOM 1673 O O . GLN A 1 200 ? 51.880 -21.670 20.085 1.00 35.50 200 GLN A O 1
ATOM 1678 N N . LYS A 1 201 ? 52.622 -20.403 21.813 1.00 38.72 201 LYS A N 1
ATOM 1679 C CA . LYS A 1 201 ? 54.050 -20.329 21.524 1.00 38.72 201 LYS A CA 1
ATOM 1680 C C . LYS A 1 201 ? 54.666 -21.703 21.789 1.00 38.72 201 LYS A C 1
ATOM 1682 O O . LYS A 1 201 ? 54.377 -22.237 22.855 1.00 38.72 201 LYS A O 1
ATOM 1687 N N . TYR A 1 202 ? 55.525 -22.177 20.894 1.00 48.59 202 TYR A N 1
ATOM 1688 C CA . TYR A 1 202 ? 56.907 -22.593 21.167 1.00 48.59 202 TYR A CA 1
ATOM 1689 C C . TYR A 1 202 ? 57.709 -22.413 19.880 1.00 48.59 202 TYR A C 1
ATOM 1691 O O . TYR A 1 202 ? 57.158 -22.742 18.807 1.00 48.59 202 TYR A O 1
#